Protein AF-A0A2W4R519-F1 (afdb_monomer_lite)

Structure (mmCIF, N/CA/C/O backbone):
data_AF-A0A2W4R519-F1
#
_entry.id   AF-A0A2W4R519-F1
#
loop_
_atom_site.group_PDB
_atom_site.id
_atom_site.type_symbol
_atom_site.label_atom_id
_atom_site.label_alt_id
_atom_site.label_comp_id
_atom_site.label_asym_id
_atom_site.label_entity_id
_atom_site.label_seq_id
_atom_site.pdbx_PDB_ins_code
_atom_site.Cartn_x
_atom_site.Cartn_y
_atom_site.Cartn_z
_atom_site.occupancy
_atom_site.B_iso_or_equiv
_atom_site.auth_seq_id
_atom_site.auth_comp_id
_atom_site.auth_asym_id
_atom_site.auth_atom_id
_atom_site.pdbx_PDB_model_num
ATOM 1 N N . MET A 1 1 ? -16.545 -2.090 17.198 1.00 68.75 1 MET A N 1
ATOM 2 C CA . MET A 1 1 ? -15.097 -2.350 17.093 1.00 68.75 1 MET A CA 1
ATOM 3 C C . MET A 1 1 ? -14.927 -2.936 15.710 1.00 68.75 1 MET A C 1
ATOM 5 O O . MET A 1 1 ? -15.538 -3.978 15.488 1.00 68.75 1 MET A O 1
ATOM 9 N N . PRO A 1 2 ? -14.217 -2.246 14.809 1.00 84.88 2 PRO A N 1
ATOM 10 C CA . PRO A 1 2 ? -13.999 -2.715 13.447 1.00 84.88 2 PRO A CA 1
ATOM 11 C C . PRO A 1 2 ? -13.349 -4.094 13.415 1.00 84.88 2 PRO A C 1
ATOM 13 O O . PRO A 1 2 ? -12.455 -4.393 14.206 1.00 84.88 2 PRO A O 1
ATOM 16 N N . ASP A 1 3 ? -13.834 -4.936 12.504 1.00 90.00 3 ASP A N 1
ATOM 17 C CA . ASP A 1 3 ? -13.393 -6.321 12.351 1.00 90.00 3 ASP A CA 1
ATOM 18 C C . ASP A 1 3 ? -12.102 -6.374 11.517 1.00 90.00 3 ASP A C 1
ATOM 20 O O . ASP A 1 3 ? -12.111 -6.507 10.287 1.00 90.00 3 ASP A O 1
ATOM 24 N N . THR A 1 4 ? -10.975 -6.178 12.202 1.00 92.56 4 THR A N 1
ATOM 25 C CA . THR A 1 4 ? -9.635 -6.172 11.600 1.00 92.56 4 THR A CA 1
ATOM 26 C C . THR A 1 4 ? -9.264 -7.531 11.028 1.00 92.56 4 THR A C 1
ATOM 28 O O . THR A 1 4 ? -8.727 -7.592 9.923 1.00 92.56 4 THR A O 1
ATOM 31 N N . GLU A 1 5 ? -9.604 -8.616 11.727 1.00 92.12 5 GLU A N 1
ATOM 32 C CA . GLU A 1 5 ? -9.311 -9.991 11.313 1.00 92.12 5 GLU A CA 1
ATOM 33 C C . GLU A 1 5 ? -9.926 -10.311 9.946 1.00 92.12 5 GLU A C 1
ATOM 35 O O . GLU A 1 5 ? -9.230 -10.824 9.066 1.00 92.12 5 GLU A O 1
ATOM 40 N N . ARG A 1 6 ? -11.189 -9.929 9.704 1.00 94.06 6 ARG A N 1
ATOM 41 C CA . ARG A 1 6 ? -11.826 -10.091 8.389 1.00 94.06 6 ARG A CA 1
ATOM 42 C C . ARG A 1 6 ? -11.082 -9.336 7.294 1.00 94.06 6 ARG A C 1
ATOM 44 O O . ARG A 1 6 ? -10.896 -9.877 6.205 1.00 94.06 6 ARG A O 1
ATOM 51 N N . VAL A 1 7 ? -10.690 -8.085 7.535 1.00 92.38 7 VAL A N 1
ATOM 52 C CA . VAL A 1 7 ? -10.007 -7.268 6.516 1.00 92.38 7 VAL A CA 1
ATOM 53 C C . VAL A 1 7 ? -8.618 -7.820 6.209 1.00 92.38 7 VAL A C 1
ATOM 55 O O . VAL A 1 7 ? -8.251 -7.903 5.034 1.00 92.38 7 VAL A O 1
ATOM 58 N N . VAL A 1 8 ? -7.878 -8.237 7.237 1.00 92.69 8 VAL A N 1
ATOM 59 C CA . VAL A 1 8 ? -6.577 -8.895 7.088 1.00 92.69 8 VAL A CA 1
ATOM 60 C C . VAL A 1 8 ? -6.732 -10.187 6.290 1.00 92.69 8 VAL A C 1
ATOM 62 O O . VAL A 1 8 ? -6.065 -10.344 5.270 1.00 92.69 8 VAL A O 1
ATOM 65 N N . GLN A 1 9 ? -7.672 -11.061 6.656 1.00 93.06 9 GLN A N 1
ATOM 66 C CA . GLN A 1 9 ? -7.941 -12.298 5.918 1.00 93.06 9 GLN A CA 1
ATOM 67 C C . GLN A 1 9 ? -8.218 -12.019 4.433 1.00 93.06 9 GLN A C 1
ATOM 69 O O . GLN A 1 9 ? -7.589 -12.619 3.562 1.00 93.06 9 GLN A O 1
ATOM 74 N N . GLN A 1 10 ? -9.070 -11.034 4.134 1.00 92.31 10 GLN A N 1
ATOM 75 C CA . GLN A 1 10 ? -9.355 -10.639 2.754 1.00 92.31 10 GLN A CA 1
ATOM 76 C C . GLN A 1 10 ? -8.119 -10.118 2.002 1.00 92.31 10 GLN A C 1
ATOM 78 O O . GLN A 1 10 ? -8.050 -10.274 0.786 1.00 92.31 10 GLN A O 1
ATOM 83 N N . LEU A 1 11 ? -7.159 -9.475 2.676 1.00 91.25 11 LEU A N 1
ATOM 84 C CA . LEU A 1 11 ? -5.902 -9.041 2.052 1.00 91.25 11 LEU A CA 1
ATOM 85 C C . LEU A 1 11 ? -5.019 -10.232 1.668 1.00 91.25 11 LEU A C 1
ATOM 87 O O . LEU A 1 11 ? -4.449 -10.229 0.579 1.00 91.25 11 LEU A O 1
ATOM 91 N N . TYR A 1 12 ? -4.939 -11.257 2.520 1.00 90.88 12 TYR A N 1
ATOM 92 C CA . TYR A 1 12 ? -4.198 -12.486 2.214 1.00 90.88 12 TYR A CA 1
ATOM 93 C C . TYR A 1 12 ? -4.843 -13.309 1.093 1.00 90.88 12 TYR A C 1
ATOM 95 O O . TYR A 1 12 ? -4.131 -13.983 0.344 1.00 90.88 12 TYR A O 1
ATOM 103 N N . GLU A 1 13 ? -6.170 -13.247 0.969 1.00 91.50 13 GLU A N 1
ATOM 104 C CA . GLU A 1 13 ? -6.940 -13.905 -0.093 1.00 91.50 13 GLU A CA 1
ATOM 105 C C . GLU A 1 13 ? -6.910 -13.142 -1.428 1.00 91.50 13 GLU A C 1
ATOM 107 O O . GLU A 1 13 ? -7.167 -13.727 -2.484 1.00 91.50 13 GLU A O 1
ATOM 112 N N . ASP A 1 14 ? -6.585 -11.845 -1.417 1.00 89.81 14 ASP A N 1
ATOM 113 C CA . ASP A 1 14 ? -6.554 -11.025 -2.625 1.00 89.81 14 ASP A CA 1
ATOM 114 C C . ASP A 1 14 ? -5.282 -11.293 -3.442 1.00 89.81 14 ASP A C 1
ATOM 116 O O . ASP A 1 14 ? -4.224 -10.685 -3.256 1.00 89.81 14 ASP A O 1
ATOM 120 N N . VAL A 1 15 ? -5.409 -12.202 -4.409 1.00 88.50 15 VAL A N 1
ATOM 121 C CA . VAL A 1 15 ? -4.328 -12.584 -5.330 1.00 88.50 15 VAL A CA 1
ATOM 122 C C . VAL A 1 15 ? -3.738 -11.370 -6.051 1.00 88.50 15 VAL A C 1
ATOM 124 O O . VAL A 1 15 ? -2.534 -11.335 -6.287 1.00 88.50 15 VAL A O 1
ATOM 127 N N . ALA A 1 16 ? -4.535 -10.340 -6.355 1.00 87.62 16 ALA A N 1
ATOM 128 C CA . ALA A 1 16 ? -4.048 -9.164 -7.077 1.00 87.62 16 ALA A CA 1
ATOM 129 C C . ALA A 1 16 ? -3.087 -8.295 -6.244 1.00 87.62 16 ALA A C 1
ATOM 131 O O . ALA A 1 16 ? -2.367 -7.480 -6.809 1.00 87.62 16 ALA A O 1
ATOM 132 N N . VAL A 1 17 ? -3.043 -8.464 -4.919 1.00 86.44 17 VAL A N 1
ATOM 133 C CA . VAL A 1 17 ? -2.052 -7.801 -4.048 1.00 86.44 17 VAL A CA 1
ATOM 134 C C . VAL A 1 17 ? -0.689 -8.506 -4.103 1.00 86.44 17 VAL A C 1
ATOM 136 O O . VAL A 1 17 ? 0.333 -7.908 -3.763 1.00 86.44 17 VAL A O 1
ATOM 139 N N . ARG A 1 18 ? -0.652 -9.765 -4.557 1.00 87.44 18 ARG A N 1
ATOM 140 C CA . ARG A 1 18 ? 0.549 -10.616 -4.574 1.00 87.44 18 ARG A CA 1
ATOM 141 C C . ARG A 1 18 ? 1.028 -10.977 -5.983 1.00 87.44 18 ARG A C 1
ATOM 143 O O . ARG A 1 18 ? 2.179 -11.353 -6.125 1.00 87.44 18 ARG A O 1
ATOM 150 N N . ALA A 1 19 ? 0.176 -10.847 -7.000 1.00 86.88 19 ALA A N 1
ATOM 151 C CA . ALA A 1 19 ? 0.371 -11.432 -8.329 1.00 86.88 19 ALA A CA 1
ATOM 152 C C . ALA A 1 19 ? 1.687 -11.049 -9.027 1.00 86.88 19 ALA A C 1
ATOM 154 O O . ALA A 1 19 ? 2.342 -11.935 -9.571 1.00 86.88 19 ALA A O 1
ATOM 155 N N . ASP A 1 20 ? 2.083 -9.772 -9.003 1.00 85.75 20 ASP A N 1
ATOM 156 C CA . ASP A 1 20 ? 3.310 -9.316 -9.675 1.00 85.75 20 ASP A CA 1
ATOM 157 C C . ASP A 1 20 ? 4.542 -9.262 -8.750 1.00 85.75 20 ASP A C 1
ATOM 159 O O . ASP A 1 20 ? 5.618 -8.841 -9.174 1.00 85.75 20 ASP A O 1
ATOM 163 N N . LEU A 1 21 ? 4.422 -9.692 -7.488 1.00 86.69 21 LEU A N 1
ATOM 164 C CA . LEU A 1 21 ? 5.534 -9.730 -6.537 1.00 86.69 21 LEU A CA 1
ATOM 165 C C . LEU A 1 21 ? 5.995 -11.168 -6.294 1.00 86.69 21 LEU A C 1
ATOM 167 O O . LEU A 1 21 ? 5.225 -12.123 -6.357 1.00 86.69 21 LEU A O 1
ATOM 171 N N . ARG A 1 22 ? 7.277 -11.317 -5.965 1.00 87.94 22 ARG A N 1
ATOM 172 C CA . ARG A 1 22 ? 7.816 -12.568 -5.424 1.00 87.94 22 ARG A CA 1
ATOM 173 C C . ARG A 1 22 ? 7.308 -12.785 -3.995 1.00 87.94 22 ARG A C 1
ATOM 175 O O . ARG A 1 22 ? 6.900 -11.838 -3.323 1.00 87.94 22 ARG A O 1
ATOM 182 N N . ASP A 1 23 ? 7.333 -14.035 -3.530 1.00 87.81 23 ASP A N 1
ATOM 183 C CA . ASP A 1 23 ? 6.737 -14.425 -2.245 1.00 87.81 23 ASP A CA 1
ATOM 184 C C . ASP A 1 23 ? 7.256 -13.607 -1.054 1.00 87.81 23 ASP A C 1
ATOM 186 O O . ASP A 1 23 ? 6.456 -13.151 -0.238 1.00 87.81 23 ASP A O 1
ATOM 190 N N . THR A 1 24 ? 8.568 -13.367 -0.978 1.00 88.94 24 THR A N 1
ATOM 191 C CA . THR A 1 24 ? 9.196 -12.620 0.125 1.00 88.94 24 THR A CA 1
ATOM 192 C C . THR A 1 24 ? 8.725 -11.162 0.165 1.00 88.94 24 THR A C 1
ATOM 194 O O . THR A 1 24 ? 8.419 -10.617 1.224 1.00 88.94 24 THR A O 1
ATOM 197 N N . GLU A 1 25 ? 8.642 -10.523 -0.996 1.00 88.50 25 GLU A N 1
ATOM 198 C CA . GLU A 1 25 ? 8.223 -9.139 -1.188 1.00 88.50 25 GLU A CA 1
ATOM 199 C C . GLU A 1 25 ? 6.719 -8.985 -0.942 1.00 88.50 25 GLU A C 1
ATOM 201 O O . GLU A 1 25 ? 6.286 -8.039 -0.284 1.00 88.50 25 GLU A O 1
ATOM 206 N N . ALA A 1 26 ? 5.921 -9.947 -1.408 1.00 90.44 26 ALA A N 1
ATOM 207 C CA . ALA A 1 26 ? 4.493 -10.007 -1.130 1.00 90.44 26 ALA A CA 1
ATOM 208 C C . ALA A 1 26 ? 4.217 -10.178 0.374 1.00 90.44 26 ALA A C 1
ATOM 210 O O . ALA A 1 26 ? 3.344 -9.499 0.911 1.00 90.44 26 ALA A O 1
ATOM 211 N N . GLU A 1 27 ? 4.971 -11.033 1.073 1.00 91.06 27 GLU A N 1
ATOM 212 C CA . GLU A 1 27 ? 4.855 -11.202 2.528 1.00 91.06 27 GLU A CA 1
ATOM 213 C C . GLU A 1 27 ? 5.228 -9.916 3.278 1.00 91.06 27 GLU A C 1
ATOM 215 O O . GLU A 1 27 ? 4.515 -9.507 4.196 1.00 91.06 27 GLU A O 1
ATOM 220 N N . ALA A 1 28 ? 6.298 -9.230 2.860 1.00 90.00 28 ALA A N 1
ATOM 221 C CA . ALA A 1 28 ? 6.683 -7.942 3.436 1.00 90.00 28 ALA A CA 1
ATOM 222 C C . ALA A 1 28 ? 5.590 -6.874 3.247 1.00 90.00 28 ALA A C 1
ATOM 224 O O . ALA A 1 28 ? 5.269 -6.145 4.189 1.00 90.00 28 ALA A O 1
ATOM 225 N N . LEU A 1 29 ? 4.983 -6.813 2.057 1.00 90.69 29 LEU A N 1
ATOM 226 C CA . LEU A 1 29 ? 3.879 -5.901 1.754 1.00 90.69 29 LEU A CA 1
ATOM 227 C C . LEU A 1 29 ? 2.628 -6.209 2.595 1.00 90.69 29 LEU A C 1
ATOM 229 O O . LEU A 1 29 ? 1.988 -5.287 3.099 1.00 90.69 29 LEU A O 1
ATOM 233 N N . LEU A 1 30 ? 2.294 -7.489 2.780 1.00 92.06 30 LEU A N 1
ATOM 234 C CA . LEU A 1 30 ? 1.150 -7.915 3.593 1.00 92.06 30 LEU A CA 1
ATOM 235 C C . LEU A 1 30 ? 1.356 -7.605 5.077 1.00 92.06 30 LEU A C 1
ATOM 237 O O . LEU A 1 30 ? 0.465 -7.029 5.693 1.00 92.06 30 LEU A O 1
ATOM 241 N N . ARG A 1 31 ? 2.544 -7.874 5.631 1.00 91.31 31 ARG A N 1
ATOM 242 C CA . ARG A 1 31 ? 2.865 -7.504 7.022 1.00 91.31 31 ARG A CA 1
ATOM 243 C C . ARG A 1 31 ? 2.812 -6.007 7.264 1.00 91.31 31 ARG A C 1
ATOM 245 O O . ARG A 1 31 ? 2.406 -5.554 8.332 1.00 91.31 31 ARG A O 1
ATOM 252 N N . TRP A 1 32 ? 3.246 -5.222 6.282 1.00 90.81 32 TRP A N 1
ATOM 253 C CA . TRP A 1 32 ? 3.076 -3.780 6.344 1.00 90.81 32 TRP A CA 1
ATOM 254 C C . TRP A 1 32 ? 1.587 -3.414 6.360 1.00 90.81 32 TRP A C 1
ATOM 256 O O . TRP A 1 32 ? 1.167 -2.646 7.222 1.00 90.81 32 TRP A O 1
ATOM 266 N N . ALA A 1 33 ? 0.781 -4.013 5.478 1.00 91.69 33 ALA A N 1
ATOM 267 C CA . ALA A 1 33 ? -0.657 -3.770 5.394 1.00 91.69 33 ALA A CA 1
ATOM 268 C C . ALA A 1 33 ? -1.414 -4.122 6.683 1.00 91.69 33 ALA A C 1
ATOM 270 O O . ALA A 1 33 ? -2.293 -3.360 7.073 1.00 91.69 33 ALA A O 1
ATOM 271 N N . GLU A 1 34 ? -1.066 -5.218 7.362 1.00 92.81 34 GLU A N 1
ATOM 272 C CA . GLU A 1 34 ? -1.656 -5.608 8.653 1.00 92.81 34 GLU A CA 1
ATOM 273 C C . GLU A 1 34 ? -1.569 -4.472 9.675 1.00 92.81 34 GLU A C 1
ATOM 275 O O . GLU A 1 34 ? -2.592 -4.040 10.206 1.00 92.81 34 GLU A O 1
ATOM 280 N N . LYS A 1 35 ? -0.375 -3.895 9.849 1.00 91.62 35 LYS A N 1
ATOM 281 C CA . LYS A 1 35 ? -0.162 -2.756 10.755 1.00 91.62 35 LYS A CA 1
ATOM 282 C C . LYS A 1 35 ? -1.008 -1.544 10.370 1.00 91.62 35 LYS A C 1
ATOM 284 O O . LYS A 1 35 ? -1.517 -0.826 11.229 1.00 91.62 35 LYS A O 1
ATOM 289 N N . GLN A 1 36 ? -1.171 -1.304 9.068 1.00 90.19 36 GLN A N 1
ATOM 290 C CA . GLN A 1 36 ? -2.015 -0.211 8.586 1.00 90.19 36 GLN A CA 1
ATOM 291 C C . GLN A 1 36 ? -3.493 -0.472 8.898 1.00 90.19 36 GLN A C 1
ATOM 293 O O . GLN A 1 36 ? -4.182 0.450 9.322 1.00 90.19 36 GLN A O 1
ATOM 298 N N . VAL A 1 37 ? -3.979 -1.707 8.738 1.00 92.44 37 VAL A N 1
ATOM 299 C CA . VAL A 1 37 ? -5.355 -2.090 9.097 1.00 92.44 37 VAL A CA 1
ATOM 300 C C . VAL A 1 37 ? -5.604 -1.878 10.590 1.00 92.44 37 VAL A C 1
ATOM 302 O O . VAL A 1 37 ? -6.623 -1.291 10.950 1.00 92.44 37 VAL A O 1
ATOM 305 N N . GLU A 1 38 ? -4.669 -2.278 11.453 1.00 91.69 38 GLU A N 1
ATOM 306 C CA . GLU A 1 38 ? -4.761 -2.042 12.900 1.00 91.69 38 GLU A CA 1
ATOM 307 C C . GLU A 1 38 ? -4.832 -0.544 13.234 1.00 91.69 38 GLU A C 1
ATOM 309 O O . GLU A 1 38 ? -5.676 -0.118 14.027 1.00 91.69 38 GLU A O 1
ATOM 314 N N . ARG A 1 39 ? -4.016 0.288 12.575 1.00 88.81 39 ARG A N 1
ATOM 315 C CA . ARG A 1 39 ? -4.057 1.747 12.766 1.00 88.81 39 ARG A CA 1
ATOM 316 C C . ARG A 1 39 ? -5.369 2.366 12.277 1.00 88.81 39 ARG A C 1
ATOM 318 O O . ARG A 1 39 ? -5.931 3.237 12.946 1.00 88.81 39 ARG A O 1
ATOM 325 N N . LEU A 1 40 ? -5.872 1.938 11.120 1.00 90.38 40 LEU A N 1
ATOM 326 C CA . LEU A 1 40 ? -7.161 2.406 10.599 1.00 90.38 40 LEU A CA 1
ATOM 327 C C . LEU A 1 40 ? -8.293 2.031 11.560 1.00 90.38 40 LEU A C 1
ATOM 329 O O . LEU A 1 40 ? -9.125 2.872 11.880 1.00 90.38 40 LEU A O 1
ATOM 333 N N . ALA A 1 41 ? -8.277 0.820 12.114 1.00 91.56 41 ALA A N 1
ATOM 334 C CA . ALA A 1 41 ? -9.239 0.396 13.126 1.00 91.56 41 ALA A CA 1
ATOM 335 C C . ALA A 1 41 ? -9.192 1.240 14.410 1.00 91.56 41 ALA A C 1
ATOM 337 O O . ALA A 1 41 ? -10.237 1.505 15.002 1.00 91.56 41 ALA A O 1
ATOM 338 N N . ALA A 1 42 ? -8.005 1.690 14.827 1.00 90.31 42 ALA A N 1
ATOM 339 C CA . ALA A 1 42 ? -7.840 2.552 15.998 1.00 90.31 42 ALA A CA 1
ATOM 340 C C . ALA A 1 42 ? -8.329 3.996 15.774 1.00 90.31 42 ALA A C 1
ATOM 342 O O . ALA A 1 42 ? -8.669 4.688 16.734 1.00 90.31 42 ALA A O 1
ATOM 343 N N . THR A 1 43 ? -8.347 4.463 14.522 1.00 88.31 43 THR A N 1
ATOM 344 C CA . THR A 1 43 ? -8.659 5.859 14.161 1.00 88.31 43 THR A CA 1
ATOM 345 C C . THR A 1 43 ? -10.040 6.037 13.532 1.00 88.31 43 THR A C 1
ATOM 347 O O . THR A 1 43 ? -10.568 7.152 13.521 1.00 88.31 43 THR A O 1
ATOM 350 N N . ALA A 1 44 ? -10.647 4.962 13.029 1.00 89.56 44 ALA A N 1
ATOM 351 C CA . ALA A 1 44 ? -11.954 5.000 12.399 1.00 89.56 44 ALA A CA 1
ATOM 352 C C . ALA A 1 44 ? -13.078 5.208 13.438 1.00 89.56 44 ALA A C 1
ATOM 354 O O . ALA A 1 44 ? -13.140 4.492 14.440 1.00 89.56 44 ALA A O 1
ATOM 355 N N . PRO A 1 45 ? -14.004 6.157 13.204 1.00 88.50 45 PRO A N 1
ATOM 356 C CA . PRO A 1 45 ? -15.120 6.420 14.113 1.00 88.50 45 PRO A CA 1
ATOM 357 C C . PRO A 1 45 ? -16.192 5.317 14.104 1.00 88.50 45 PRO A C 1
ATOM 359 O O . PRO A 1 45 ? -16.921 5.165 15.086 1.00 88.50 45 PRO A O 1
ATOM 362 N N . ASP A 1 46 ? -16.303 4.562 13.010 1.00 92.25 46 ASP A N 1
ATOM 363 C CA . ASP A 1 46 ? -17.324 3.538 12.792 1.00 92.25 46 ASP A CA 1
ATOM 364 C C . ASP A 1 46 ? -16.881 2.503 11.738 1.00 92.25 46 ASP A C 1
ATOM 366 O O . ASP A 1 46 ? -15.920 2.718 10.994 1.00 92.25 46 ASP A O 1
ATOM 370 N N . ASP A 1 47 ? -17.606 1.381 11.671 1.00 90.81 47 ASP A N 1
ATOM 371 C CA . ASP A 1 47 ? -17.298 0.257 10.777 1.00 90.81 47 ASP A CA 1
ATOM 372 C C . ASP A 1 47 ? -17.388 0.623 9.284 1.00 90.81 47 ASP A C 1
ATOM 374 O O . ASP A 1 47 ? -16.632 0.084 8.478 1.00 90.81 47 ASP A O 1
ATOM 378 N N . ALA A 1 48 ? -18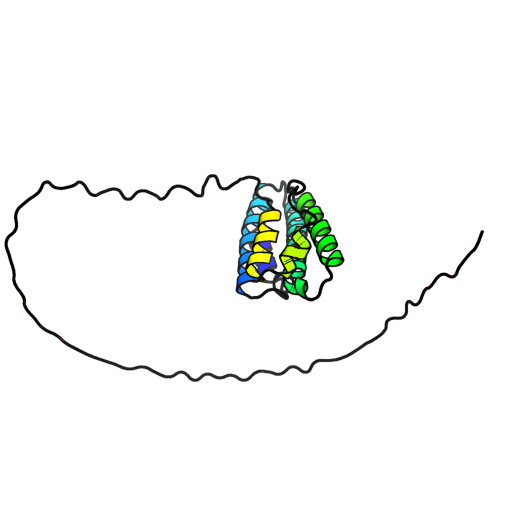.271 1.551 8.895 1.00 92.56 48 ALA A N 1
ATOM 379 C CA . ALA A 1 48 ? -18.406 1.955 7.496 1.00 92.56 48 ALA A CA 1
ATOM 380 C C . ALA A 1 48 ? -17.213 2.809 7.049 1.00 92.56 48 ALA A C 1
ATOM 382 O O . ALA A 1 48 ? -16.667 2.587 5.967 1.00 92.56 48 ALA A O 1
ATOM 383 N N . THR A 1 49 ? -16.760 3.733 7.903 1.00 91.25 49 THR A N 1
ATOM 384 C CA . THR A 1 49 ? -15.536 4.509 7.658 1.00 91.25 49 THR A CA 1
ATOM 385 C C . THR A 1 49 ? -14.308 3.598 7.591 1.00 91.25 49 THR A C 1
ATOM 387 O O . THR A 1 49 ? -13.465 3.761 6.706 1.00 91.25 49 THR A O 1
ATOM 390 N N . PHE A 1 50 ? -14.220 2.607 8.484 1.00 93.75 50 PHE A N 1
ATOM 391 C CA . PHE A 1 50 ? -13.149 1.611 8.461 1.00 93.75 50 PHE A CA 1
ATOM 392 C C . PHE A 1 50 ? -13.141 0.803 7.157 1.00 93.75 50 PHE A C 1
ATOM 394 O O . PHE A 1 50 ? -12.092 0.682 6.529 1.00 93.75 50 PHE A O 1
ATOM 401 N N . ASP A 1 51 ? -14.296 0.303 6.710 1.00 92.56 51 ASP A N 1
ATOM 402 C CA . ASP A 1 51 ? -14.397 -0.470 5.468 1.00 92.56 51 ASP A CA 1
ATOM 403 C C . ASP A 1 51 ? -14.039 0.358 4.229 1.00 92.56 51 ASP A C 1
ATOM 405 O O . ASP A 1 51 ? -13.369 -0.135 3.315 1.00 92.56 51 ASP A O 1
ATOM 409 N N . GLU A 1 52 ? -14.419 1.636 4.207 1.00 92.69 52 GLU A N 1
ATOM 410 C CA . GLU A 1 52 ? -14.023 2.553 3.141 1.00 92.69 52 GLU A CA 1
ATOM 411 C C . GLU A 1 52 ? -12.498 2.755 3.112 1.00 92.69 52 GLU A C 1
ATOM 413 O O . GLU A 1 52 ? -11.868 2.642 2.055 1.00 92.69 52 GLU A O 1
ATOM 418 N N . GLN A 1 53 ? -11.883 2.996 4.273 1.00 91.25 53 GLN A N 1
ATOM 419 C CA . GLN A 1 53 ? -10.432 3.149 4.396 1.00 91.25 53 GLN A CA 1
ATOM 420 C C . GLN A 1 53 ? -9.684 1.847 4.069 1.00 91.25 53 GLN A C 1
ATOM 422 O O . GLN A 1 53 ? -8.678 1.879 3.362 1.00 91.25 53 GLN A O 1
ATOM 427 N N . ALA A 1 54 ? -10.194 0.691 4.491 1.00 91.88 54 ALA A N 1
ATOM 428 C CA . ALA A 1 54 ? -9.645 -0.616 4.143 1.00 91.88 54 ALA A CA 1
ATOM 429 C C . ALA A 1 54 ? -9.700 -0.877 2.627 1.00 91.88 54 ALA A C 1
ATOM 431 O O . ALA A 1 54 ? -8.743 -1.395 2.043 1.00 91.88 54 ALA A O 1
ATOM 432 N N . GLY A 1 55 ? -10.781 -0.465 1.955 1.00 92.06 55 GLY A N 1
ATOM 433 C CA . GLY A 1 55 ? -10.896 -0.524 0.495 1.00 92.06 55 GLY A CA 1
ATOM 434 C C . GLY A 1 55 ? -9.864 0.354 -0.222 1.00 92.06 55 GLY A C 1
ATOM 435 O O . GLY A 1 55 ? -9.258 -0.068 -1.217 1.00 92.06 55 GLY A O 1
ATOM 436 N N . ARG A 1 56 ? -9.603 1.554 0.310 1.00 91.56 56 ARG A N 1
ATOM 437 C CA . ARG A 1 56 ? -8.546 2.453 -0.184 1.00 91.56 56 ARG A CA 1
ATOM 438 C C . ARG A 1 56 ? -7.155 1.857 0.037 1.00 91.56 56 ARG A C 1
ATOM 440 O O . ARG A 1 56 ? -6.366 1.826 -0.903 1.00 91.56 56 ARG A O 1
ATOM 447 N N . LEU A 1 57 ? -6.885 1.292 1.216 1.00 91.56 57 LEU A N 1
ATOM 448 C CA . LEU A 1 57 ? -5.630 0.594 1.514 1.00 91.56 57 LEU A CA 1
ATOM 449 C C . LEU A 1 57 ? -5.396 -0.566 0.540 1.00 91.56 57 LEU A C 1
ATOM 451 O O . LEU A 1 57 ? -4.324 -0.677 -0.045 1.00 91.56 57 LEU A O 1
ATOM 455 N N . ARG A 1 58 ? -6.411 -1.393 0.279 1.00 92.12 58 ARG A N 1
ATOM 456 C CA . ARG A 1 58 ? -6.313 -2.482 -0.706 1.00 92.12 58 ARG A CA 1
ATOM 457 C C . ARG A 1 58 ? -5.984 -1.966 -2.110 1.00 92.12 58 ARG A C 1
ATOM 459 O O . ARG A 1 58 ? -5.188 -2.578 -2.819 1.00 92.12 58 ARG A O 1
ATOM 466 N N . SER A 1 59 ? -6.569 -0.839 -2.509 1.00 91.50 59 SER A N 1
ATOM 467 C CA . SER A 1 59 ? -6.281 -0.198 -3.800 1.00 91.50 59 SER A CA 1
ATOM 468 C C . SER A 1 59 ? -4.846 0.335 -3.870 1.00 91.50 59 SER A C 1
ATOM 470 O O . SER A 1 59 ? -4.169 0.131 -4.881 1.00 91.50 59 SER A O 1
ATOM 472 N N . LEU A 1 60 ? -4.359 0.932 -2.777 1.00 91.31 60 LEU A N 1
ATOM 473 C CA . LEU A 1 60 ? -2.972 1.373 -2.626 1.00 91.31 60 LEU A CA 1
ATOM 474 C C . LEU A 1 60 ? -2.002 0.194 -2.787 1.00 91.31 60 LEU A C 1
ATOM 476 O O . LEU A 1 60 ? -1.074 0.271 -3.588 1.00 91.31 60 LEU A O 1
ATOM 480 N N . LEU A 1 61 ? -2.250 -0.925 -2.098 1.00 92.06 61 LEU A N 1
ATOM 481 C CA . LEU A 1 61 ? -1.400 -2.122 -2.158 1.00 92.06 61 LEU A CA 1
ATOM 482 C C . LEU A 1 61 ? -1.322 -2.712 -3.569 1.00 92.06 61 LEU A C 1
ATOM 484 O O . LEU A 1 61 ? -0.238 -3.071 -4.021 1.00 92.06 61 LEU A O 1
ATOM 488 N N . LYS A 1 62 ? -2.443 -2.756 -4.299 1.00 91.62 62 LYS A N 1
ATOM 489 C CA . LYS A 1 62 ? -2.462 -3.189 -5.709 1.00 91.62 62 LYS A CA 1
ATOM 490 C C . LYS A 1 62 ? -1.618 -2.276 -6.594 1.00 91.62 62 LYS A C 1
ATOM 492 O O . LYS A 1 62 ? -0.933 -2.751 -7.496 1.00 91.62 62 LYS A O 1
ATOM 497 N N . ARG A 1 63 ? -1.636 -0.966 -6.337 1.00 90.62 63 ARG A N 1
ATOM 498 C CA . ARG A 1 63 ? -0.779 -0.010 -7.049 1.00 90.62 63 ARG A CA 1
ATOM 499 C C . ARG A 1 63 ? 0.693 -0.181 -6.697 1.00 90.62 63 ARG A C 1
ATOM 501 O O . ARG A 1 63 ? 1.501 -0.195 -7.616 1.00 90.62 63 ARG A O 1
ATOM 508 N N . VAL A 1 64 ? 1.035 -0.369 -5.422 1.00 90.31 64 VAL A N 1
ATOM 509 C CA . VAL A 1 64 ? 2.411 -0.673 -4.987 1.00 90.31 64 VAL A CA 1
ATOM 510 C C . VAL A 1 64 ? 2.914 -1.941 -5.676 1.00 90.31 64 VAL A C 1
ATOM 512 O O . VAL A 1 64 ? 3.973 -1.916 -6.298 1.00 90.31 64 VAL A O 1
ATOM 515 N N . ASN A 1 65 ? 2.123 -3.019 -5.633 1.00 91.75 65 ASN A N 1
ATOM 516 C CA . ASN A 1 65 ? 2.428 -4.284 -6.297 1.00 91.75 65 ASN A CA 1
ATOM 517 C C . ASN A 1 65 ? 2.674 -4.075 -7.797 1.00 91.75 65 ASN A C 1
ATOM 519 O O . ASN A 1 65 ? 3.723 -4.468 -8.296 1.00 91.75 65 ASN A O 1
ATOM 523 N N . ARG A 1 66 ? 1.778 -3.364 -8.492 1.00 89.94 66 ARG A N 1
ATOM 524 C CA . ARG A 1 66 ? 1.935 -3.071 -9.921 1.00 89.94 66 ARG A CA 1
ATOM 525 C C . ARG A 1 66 ? 3.175 -2.233 -10.218 1.00 89.94 66 ARG A C 1
ATOM 527 O O . ARG A 1 66 ? 3.877 -2.526 -11.177 1.00 89.94 66 ARG A O 1
ATOM 534 N N . VAL A 1 67 ? 3.445 -1.187 -9.439 1.00 88.94 67 VAL A N 1
ATOM 535 C CA . VAL A 1 67 ? 4.613 -0.324 -9.667 1.00 88.94 67 VAL A CA 1
ATOM 536 C C . VAL A 1 67 ? 5.894 -1.113 -9.484 1.00 88.94 67 VAL A C 1
ATOM 538 O O . VAL A 1 67 ? 6.760 -1.024 -10.340 1.00 88.94 67 VAL A O 1
ATOM 541 N N . VAL A 1 68 ? 6.016 -1.896 -8.412 1.00 89.50 68 VAL A N 1
ATOM 542 C CA . VAL A 1 68 ? 7.233 -2.666 -8.138 1.00 89.50 68 VAL A CA 1
ATOM 543 C C . VAL A 1 68 ? 7.348 -3.840 -9.109 1.00 89.50 68 VAL A C 1
ATOM 545 O O . VAL A 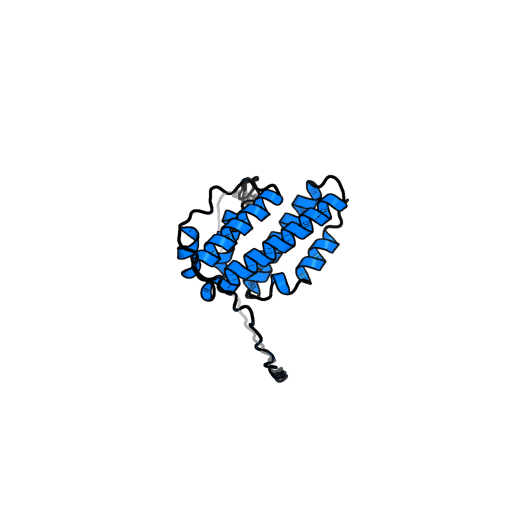1 68 ? 8.361 -3.953 -9.792 1.00 89.50 68 VAL A O 1
ATOM 548 N N . GLY A 1 69 ? 6.314 -4.668 -9.231 1.00 86.88 69 GLY A N 1
ATOM 549 C CA . GLY A 1 69 ? 6.319 -5.892 -10.032 1.00 86.88 69 GLY A CA 1
ATOM 550 C C . GLY A 1 69 ? 6.358 -5.661 -11.544 1.00 86.88 69 GLY A C 1
ATOM 551 O O . GLY A 1 69 ? 7.060 -6.371 -12.260 1.00 86.88 69 GLY A O 1
ATOM 552 N N . ALA A 1 70 ? 5.694 -4.612 -12.040 1.00 86.94 70 ALA A N 1
ATOM 553 C CA . ALA A 1 70 ? 5.704 -4.261 -13.460 1.00 86.94 70 ALA A CA 1
ATOM 554 C C . ALA A 1 70 ? 6.709 -3.149 -13.811 1.00 86.94 70 ALA A C 1
ATOM 556 O O . ALA A 1 70 ? 6.700 -2.677 -14.948 1.00 86.94 70 ALA A O 1
ATOM 557 N N . ARG A 1 71 ? 7.612 -2.731 -12.904 1.00 86.62 71 ARG A N 1
ATOM 558 C CA . ARG A 1 71 ? 8.547 -1.609 -13.171 1.00 86.62 71 ARG A CA 1
ATOM 559 C C . ARG A 1 71 ? 9.393 -1.792 -14.426 1.00 86.62 71 ARG A C 1
ATOM 561 O O . ARG A 1 71 ? 9.722 -0.819 -15.095 1.00 86.62 71 ARG A O 1
ATOM 568 N N . SER A 1 72 ? 9.762 -3.033 -14.738 1.00 85.31 72 SER A N 1
ATOM 569 C CA . SER A 1 72 ? 10.573 -3.358 -15.914 1.00 85.31 72 SER A CA 1
ATOM 570 C C . SER A 1 72 ? 9.787 -3.247 -17.222 1.00 85.31 72 SER A C 1
ATOM 572 O O . SER A 1 72 ? 10.398 -3.144 -18.281 1.00 85.31 72 SER A O 1
ATOM 574 N N . LEU A 1 73 ? 8.454 -3.284 -17.147 1.00 86.06 73 LEU A N 1
ATOM 575 C CA . LEU A 1 73 ? 7.536 -3.207 -18.285 1.00 86.06 73 LEU A CA 1
ATOM 576 C C . LEU A 1 73 ? 6.967 -1.799 -18.494 1.00 86.06 73 LEU A C 1
ATOM 578 O O . LEU A 1 73 ? 6.497 -1.508 -19.585 1.00 86.06 73 LEU A O 1
ATOM 582 N N . LEU A 1 74 ? 6.990 -0.958 -17.458 1.00 86.56 74 LEU A N 1
ATOM 583 C CA . LEU A 1 74 ? 6.459 0.402 -17.491 1.00 86.56 74 LEU A CA 1
ATOM 584 C C . LEU A 1 74 ? 7.516 1.404 -17.960 1.00 86.56 74 LEU A C 1
ATOM 586 O O . LEU A 1 74 ? 8.700 1.308 -17.612 1.00 86.56 74 LEU A O 1
ATOM 590 N N . ASP A 1 75 ? 7.087 2.423 -18.694 1.00 89.00 75 ASP A N 1
ATOM 591 C CA . ASP A 1 75 ? 7.932 3.568 -19.025 1.00 89.00 75 ASP A CA 1
ATOM 592 C C . ASP A 1 75 ? 8.118 4.510 -17.826 1.00 89.00 75 ASP A C 1
ATOM 594 O O . ASP A 1 75 ? 7.368 4.485 -16.851 1.00 89.00 75 ASP A O 1
ATOM 598 N N . GLU A 1 76 ? 9.144 5.365 -17.874 1.00 85.38 76 GLU A N 1
ATOM 599 C CA . GLU A 1 76 ? 9.442 6.295 -16.772 1.00 85.38 76 GLU A CA 1
ATOM 600 C C . GLU A 1 76 ? 8.257 7.228 -16.471 1.00 85.38 76 GLU A C 1
ATOM 602 O O . GLU A 1 76 ? 7.907 7.440 -15.310 1.00 85.38 76 GLU A O 1
ATOM 607 N N . THR A 1 77 ? 7.577 7.709 -17.514 1.00 86.50 77 THR A N 1
ATOM 608 C CA . THR A 1 77 ? 6.370 8.535 -17.385 1.00 86.50 77 THR A CA 1
ATOM 609 C C . THR A 1 77 ? 5.216 7.772 -16.733 1.00 86.50 77 THR A C 1
ATOM 611 O O . THR A 1 77 ? 4.481 8.342 -15.927 1.00 86.50 77 THR A O 1
ATOM 614 N N . GLU A 1 78 ? 5.062 6.480 -17.031 1.00 88.88 78 GLU A N 1
ATOM 615 C CA . GLU A 1 78 ? 4.024 5.645 -16.421 1.00 88.88 78 GLU A CA 1
ATOM 616 C C . GLU A 1 78 ? 4.317 5.363 -14.949 1.00 88.88 7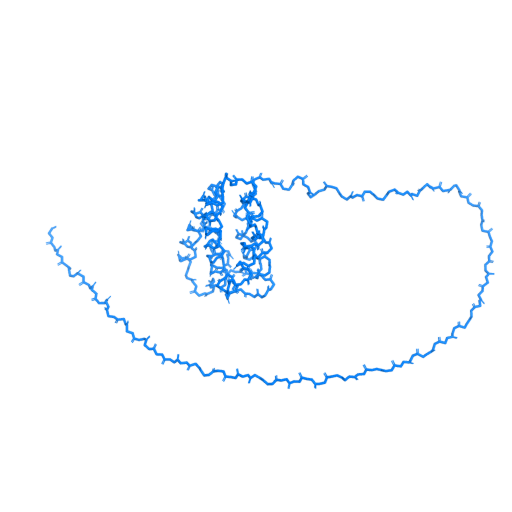8 GLU A C 1
ATOM 618 O O . GLU A 1 78 ? 3.411 5.454 -14.118 1.00 88.88 78 GLU A O 1
ATOM 623 N N . ILE A 1 79 ? 5.579 5.077 -14.610 1.00 86.69 79 ILE A N 1
ATOM 624 C CA . ILE A 1 79 ? 6.025 4.929 -13.220 1.00 86.69 79 ILE A CA 1
ATOM 625 C C . ILE A 1 79 ? 5.751 6.227 -12.465 1.00 86.69 79 ILE A C 1
ATOM 627 O O . ILE A 1 79 ? 5.154 6.194 -11.393 1.00 86.69 79 ILE A O 1
ATOM 631 N N . GLN A 1 80 ? 6.103 7.380 -13.035 1.00 84.88 80 GLN A N 1
ATOM 632 C CA . GLN A 1 80 ? 5.874 8.674 -12.397 1.00 84.88 80 GLN A CA 1
ATOM 633 C C . GLN A 1 80 ? 4.380 8.969 -12.189 1.00 84.88 80 GLN A C 1
ATOM 635 O O . GLN A 1 80 ? 3.985 9.402 -11.106 1.00 84.88 80 GLN A O 1
ATOM 640 N N . ALA A 1 81 ? 3.534 8.676 -13.179 1.00 87.50 81 ALA A N 1
ATOM 641 C CA . ALA A 1 81 ? 2.084 8.813 -13.051 1.00 87.50 81 ALA A CA 1
ATOM 642 C C . ALA A 1 81 ? 1.499 7.854 -11.999 1.00 87.50 81 ALA A C 1
ATOM 644 O O . ALA A 1 81 ? 0.596 8.224 -11.246 1.00 87.50 81 ALA A O 1
ATOM 645 N N . ALA A 1 82 ? 2.014 6.626 -11.918 1.00 87.00 82 ALA A N 1
ATOM 646 C CA . ALA A 1 82 ? 1.605 5.662 -10.905 1.00 87.00 82 ALA A CA 1
ATOM 647 C C . ALA A 1 82 ? 2.041 6.095 -9.497 1.00 87.00 82 ALA A C 1
ATOM 649 O O . ALA A 1 82 ? 1.250 5.974 -8.563 1.00 87.00 82 ALA A O 1
ATOM 650 N N . MET A 1 83 ? 3.241 6.668 -9.356 1.00 84.12 83 MET A N 1
ATOM 651 C CA . MET A 1 83 ? 3.717 7.242 -8.098 1.00 84.12 83 MET A CA 1
ATOM 652 C C . MET A 1 83 ? 2.876 8.440 -7.650 1.00 84.12 83 MET A C 1
ATOM 654 O O . MET A 1 83 ? 2.559 8.546 -6.468 1.00 84.12 83 MET A O 1
ATOM 658 N N . ALA A 1 84 ? 2.458 9.305 -8.580 1.00 85.19 84 ALA A N 1
ATOM 659 C CA . ALA A 1 84 ? 1.554 10.414 -8.276 1.00 85.19 84 ALA A CA 1
ATOM 660 C C . ALA A 1 84 ? 0.206 9.908 -7.735 1.00 85.19 84 ALA A C 1
ATOM 662 O O . ALA A 1 84 ? -0.222 10.334 -6.666 1.00 85.19 84 ALA A O 1
ATOM 663 N N . LYS A 1 85 ? -0.403 8.916 -8.400 1.00 87.00 85 LYS A N 1
ATOM 664 C CA . LYS A 1 85 ? -1.651 8.289 -7.925 1.00 87.00 85 LYS A CA 1
ATOM 665 C C . LYS A 1 85 ? -1.500 7.616 -6.564 1.00 87.00 85 LYS A C 1
ATOM 667 O O . LYS A 1 85 ? -2.417 7.642 -5.752 1.00 87.00 85 LYS A O 1
ATOM 672 N N . LEU A 1 86 ? -0.351 6.997 -6.322 1.00 86.44 86 LEU A N 1
ATOM 673 C CA . LEU A 1 86 ? -0.030 6.357 -5.051 1.00 86.44 86 LEU A CA 1
ATOM 674 C C . LEU A 1 86 ? 0.089 7.398 -3.924 1.00 86.44 86 LEU A C 1
ATOM 676 O O . LEU A 1 86 ? -0.396 7.152 -2.822 1.00 86.44 86 LEU A O 1
ATOM 680 N N . ALA A 1 87 ? 0.640 8.580 -4.210 1.00 84.56 87 ALA A N 1
ATOM 681 C CA . ALA A 1 87 ? 0.639 9.704 -3.277 1.00 84.56 87 ALA A CA 1
ATOM 682 C C . ALA A 1 87 ? -0.782 10.233 -3.005 1.00 84.56 87 ALA A C 1
ATOM 684 O O . ALA A 1 87 ? -1.119 10.498 -1.854 1.00 84.56 87 ALA A O 1
ATOM 685 N N . GLU A 1 88 ? -1.632 10.343 -4.031 1.00 85.81 88 GLU A N 1
ATOM 686 C CA . GLU A 1 88 ? -3.039 10.746 -3.872 1.00 85.81 88 GLU A CA 1
ATOM 687 C C . GLU A 1 88 ? -3.821 9.768 -2.979 1.00 85.81 88 GLU A C 1
ATOM 689 O O . GLU A 1 88 ? -4.514 10.193 -2.052 1.00 85.81 88 GLU A O 1
ATOM 694 N N . ASP A 1 89 ? -3.670 8.459 -3.205 1.00 86.31 89 ASP A N 1
ATOM 695 C CA . ASP A 1 89 ? -4.303 7.426 -2.377 1.00 86.31 89 ASP A CA 1
ATOM 696 C C . ASP A 1 89 ? -3.793 7.460 -0.927 1.00 86.31 89 ASP A C 1
ATOM 698 O O . ASP A 1 89 ? -4.573 7.285 0.011 1.00 86.31 89 ASP A O 1
ATOM 702 N N . ALA A 1 90 ? -2.495 7.707 -0.724 1.00 84.75 90 ALA A N 1
ATOM 703 C CA . ALA A 1 90 ? -1.910 7.833 0.609 1.00 84.75 90 ALA A CA 1
ATOM 704 C C . ALA A 1 90 ? -2.477 9.045 1.366 1.00 84.75 90 ALA A C 1
ATOM 706 O O . ALA A 1 90 ? -2.855 8.926 2.532 1.00 84.75 90 ALA A O 1
ATOM 707 N N . VAL A 1 91 ? -2.623 10.190 0.690 1.00 84.69 91 VAL A N 1
ATOM 708 C CA . VAL A 1 91 ? -3.278 11.383 1.252 1.00 84.69 91 VAL A CA 1
ATOM 709 C C . VAL A 1 91 ? -4.734 11.088 1.607 1.00 84.69 91 VAL A C 1
ATOM 711 O O . VAL A 1 91 ? -5.206 11.482 2.673 1.00 84.69 91 VAL A O 1
ATOM 714 N N . ALA A 1 92 ? -5.442 10.335 0.763 1.00 84.00 92 ALA A N 1
ATOM 715 C CA . ALA A 1 92 ? -6.815 9.915 1.030 1.00 84.00 92 ALA A CA 1
ATOM 716 C C . ALA A 1 92 ? -6.947 8.978 2.249 1.00 84.00 92 ALA A C 1
ATOM 718 O O . ALA A 1 92 ? -8.051 8.830 2.780 1.00 84.00 92 ALA A O 1
ATOM 719 N N . LEU A 1 93 ? -5.851 8.356 2.691 1.00 83.06 93 LEU A N 1
ATOM 720 C CA . LEU A 1 93 ? -5.753 7.535 3.903 1.00 83.06 93 LEU A CA 1
ATOM 721 C C . LEU A 1 93 ? -5.252 8.319 5.129 1.00 83.06 93 LEU A C 1
ATOM 723 O O . LEU A 1 93 ? -5.095 7.735 6.199 1.00 83.06 93 LEU A O 1
ATOM 727 N N . GLY A 1 94 ? -5.024 9.629 4.992 1.00 77.50 94 GLY A N 1
ATOM 728 C CA . GLY A 1 94 ? -4.571 10.499 6.078 1.00 77.50 94 GLY A CA 1
ATOM 729 C C . GLY A 1 94 ? -3.053 10.626 6.202 1.00 77.50 94 GLY A C 1
ATOM 730 O O . GLY A 1 94 ? -2.586 11.233 7.165 1.00 77.50 94 GLY A O 1
ATOM 731 N N . ALA A 1 95 ? -2.278 10.101 5.247 1.00 73.31 95 ALA A N 1
ATOM 732 C CA . ALA A 1 95 ? -0.851 10.394 5.185 1.00 73.31 95 ALA A CA 1
ATOM 733 C C . ALA A 1 95 ? -0.640 11.882 4.855 1.00 73.31 95 ALA A C 1
ATOM 735 O O . ALA A 1 95 ? -1.403 12.455 4.065 1.00 73.31 95 ALA A O 1
ATOM 736 N N . PRO A 1 96 ? 0.400 12.532 5.403 1.00 68.81 96 PRO A N 1
ATOM 737 C CA . PRO A 1 96 ? 0.807 13.827 4.883 1.00 68.81 96 PRO A CA 1
ATOM 738 C C . PRO A 1 96 ? 1.118 13.677 3.384 1.00 68.81 96 PRO A C 1
ATOM 740 O O . PRO A 1 96 ? 1.635 12.631 2.984 1.00 68.81 96 PRO A O 1
ATOM 743 N N . PRO A 1 97 ? 0.816 14.683 2.540 1.00 62.84 97 PRO A N 1
ATOM 744 C CA . PRO A 1 97 ? 1.207 14.655 1.136 1.00 62.84 97 PRO A CA 1
ATOM 745 C C . PRO A 1 97 ? 2.719 14.505 1.101 1.00 62.84 97 PRO A C 1
ATOM 747 O O . PRO A 1 97 ? 3.441 15.438 1.447 1.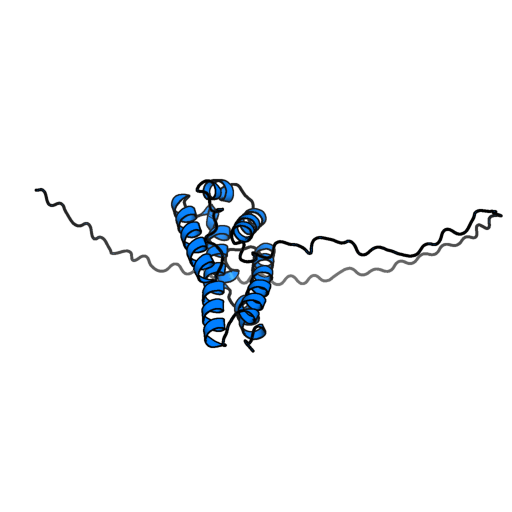00 62.84 97 PRO A O 1
ATOM 750 N N . ALA A 1 98 ? 3.188 13.293 0.808 1.00 56.56 98 ALA A N 1
ATOM 751 C CA . ALA A 1 98 ? 4.581 12.952 0.987 1.00 56.56 98 ALA A CA 1
ATOM 752 C C . ALA A 1 98 ? 5.423 13.899 0.129 1.00 56.56 98 ALA A C 1
ATOM 754 O O . ALA A 1 98 ? 5.423 13.819 -1.098 1.00 56.56 98 ALA A O 1
ATOM 755 N N . THR A 1 99 ? 6.179 14.779 0.786 1.00 50.06 99 THR A N 1
ATOM 756 C CA . THR A 1 99 ? 7.173 15.666 0.163 1.00 50.06 99 THR A CA 1
ATOM 757 C C . THR A 1 99 ? 8.299 14.864 -0.521 1.00 50.06 99 THR A C 1
ATOM 759 O O . THR A 1 99 ? 9.166 15.436 -1.176 1.00 50.06 99 THR A O 1
ATOM 762 N N . SER A 1 100 ? 8.298 13.533 -0.378 1.00 53.69 100 SER A N 1
ATOM 763 C CA . SER A 1 100 ? 9.412 12.637 -0.692 1.00 53.69 100 SER A CA 1
ATOM 764 C C . SER A 1 100 ? 9.326 11.935 -2.049 1.00 53.69 100 SER A C 1
ATOM 766 O O . SER A 1 100 ? 10.330 11.371 -2.479 1.00 53.69 100 SER A O 1
ATOM 768 N N . PHE A 1 101 ? 8.197 11.991 -2.769 1.00 63.34 101 PHE A N 1
ATOM 769 C CA . PHE A 1 101 ? 8.145 11.506 -4.157 1.00 63.34 101 PHE A CA 1
ATOM 770 C C . PHE A 1 101 ? 8.768 12.547 -5.093 1.00 63.34 101 PHE A C 1
ATOM 772 O O . PHE A 1 101 ? 8.089 13.236 -5.853 1.00 63.34 101 PHE A O 1
ATOM 779 N N . SER A 1 102 ? 10.087 12.706 -4.996 1.00 59.84 102 SER A N 1
ATOM 780 C CA . SER A 1 102 ? 10.843 13.541 -5.922 1.00 59.84 102 SER A CA 1
ATOM 781 C C . SER A 1 102 ? 10.799 12.934 -7.323 1.00 59.84 102 SER A C 1
ATOM 783 O O . SER A 1 102 ? 10.836 11.717 -7.491 1.00 59.84 102 SER A O 1
ATOM 785 N N . SER A 1 103 ? 10.813 13.775 -8.359 1.00 62.22 103 SER A N 1
ATOM 786 C CA . SER A 1 103 ? 10.877 13.346 -9.768 1.00 62.22 103 SER A CA 1
ATOM 787 C C . SER A 1 103 ? 12.086 12.451 -10.094 1.00 62.22 103 SER A C 1
ATOM 789 O O . SER A 1 103 ? 12.145 11.868 -11.169 1.00 62.22 103 SER A O 1
ATOM 791 N N . GLN A 1 104 ? 13.050 12.341 -9.174 1.00 62.22 104 GLN A N 1
ATOM 792 C CA . GLN A 1 104 ? 14.231 11.484 -9.274 1.00 62.22 104 GLN A CA 1
ATOM 793 C C . GLN A 1 104 ? 14.007 10.041 -8.786 1.00 62.22 104 GLN A C 1
ATOM 795 O O . GLN A 1 104 ? 14.848 9.190 -9.047 1.00 62.22 104 GLN A O 1
ATOM 800 N N . THR A 1 105 ? 12.891 9.729 -8.119 1.00 68.75 105 THR A N 1
ATOM 801 C CA . THR A 1 105 ? 12.637 8.379 -7.582 1.00 68.75 105 THR A CA 1
ATOM 802 C C . THR A 1 105 ? 12.329 7.357 -8.688 1.00 68.75 105 THR A C 1
ATOM 804 O O . THR A 1 105 ? 12.688 6.190 -8.568 1.00 68.75 105 THR A O 1
ATOM 807 N N . ALA A 1 106 ? 11.702 7.777 -9.794 1.00 66.81 106 ALA A N 1
ATOM 808 C CA . ALA A 1 106 ? 11.339 6.893 -10.909 1.00 66.81 106 ALA A CA 1
ATOM 809 C C . ALA A 1 106 ? 12.543 6.256 -11.647 1.00 66.81 106 ALA A C 1
ATOM 811 O O . ALA A 1 106 ? 12.534 5.031 -11.811 1.00 66.81 106 ALA A O 1
ATOM 812 N N . PRO A 1 107 ? 13.587 7.008 -12.061 1.00 64.75 107 PRO A N 1
ATOM 813 C CA . PRO A 1 107 ? 14.770 6.408 -12.689 1.00 64.75 107 PRO A CA 1
ATOM 814 C C . PRO A 1 107 ? 15.566 5.510 -11.731 1.00 64.75 107 PRO A C 1
ATOM 816 O O . PRO A 1 107 ? 16.138 4.506 -12.159 1.00 64.75 107 PRO A O 1
ATOM 819 N N . ASP A 1 108 ? 15.572 5.836 -10.436 1.00 75.56 108 ASP A N 1
ATOM 820 C CA . ASP A 1 108 ? 16.270 5.058 -9.408 1.00 75.56 108 ASP A CA 1
ATOM 821 C C . ASP A 1 108 ? 15.619 3.674 -9.222 1.00 75.56 108 ASP A C 1
ATOM 823 O O . ASP A 1 108 ? 16.299 2.650 -9.253 1.00 75.56 108 ASP A O 1
ATOM 827 N N . LEU A 1 109 ? 14.279 3.615 -9.193 1.00 78.25 109 LEU A N 1
ATOM 828 C CA . LEU A 1 109 ? 13.510 2.372 -9.038 1.00 78.25 109 LEU A CA 1
ATOM 829 C C . LEU A 1 109 ? 13.797 1.320 -10.117 1.00 78.25 109 LEU A C 1
ATOM 831 O O . LEU A 1 109 ? 13.827 0.129 -9.806 1.00 78.25 109 LEU A O 1
ATOM 835 N N . LYS A 1 110 ? 14.028 1.719 -11.376 1.00 79.44 110 LYS A N 1
ATOM 836 C CA . LYS A 1 110 ? 14.343 0.763 -12.458 1.00 79.44 110 LYS A CA 1
ATOM 837 C C . LYS A 1 110 ? 15.683 0.056 -12.269 1.00 79.44 110 LYS A C 1
ATOM 839 O O . LYS A 1 110 ? 15.858 -1.043 -12.790 1.00 79.44 110 LYS A O 1
ATOM 844 N N . SER A 1 111 ? 16.608 0.676 -11.542 1.00 83.62 111 SER A N 1
ATOM 845 C CA . SER A 1 111 ? 17.948 0.135 -11.300 1.00 83.62 111 SER A CA 1
ATOM 846 C C . SER A 1 111 ? 18.021 -0.721 -10.031 1.00 83.62 111 SER A C 1
ATOM 848 O O . SER A 1 111 ? 19.037 -1.372 -9.797 1.00 83.62 111 SER A O 1
ATOM 850 N N . LEU A 1 112 ? 16.960 -0.724 -9.218 1.00 85.44 112 LEU A N 1
ATOM 851 C CA . LEU A 1 112 ? 16.893 -1.416 -7.935 1.00 85.44 112 LEU A CA 1
ATOM 852 C C . LEU A 1 112 ? 16.272 -2.817 -8.054 1.00 85.44 112 LEU A C 1
ATOM 854 O O . LEU A 1 112 ? 15.371 -3.079 -8.862 1.00 85.44 112 LEU A O 1
ATOM 858 N N . ASP A 1 113 ? 16.726 -3.715 -7.180 1.00 86.50 113 ASP A N 1
ATOM 859 C CA . ASP A 1 113 ? 16.083 -5.004 -6.922 1.00 86.50 113 ASP A CA 1
ATOM 860 C C . ASP A 1 113 ? 14.661 -4.831 -6.366 1.00 86.50 113 ASP A C 1
ATOM 862 O O . ASP A 1 113 ? 14.342 -3.816 -5.742 1.00 86.50 113 ASP A O 1
ATOM 866 N N . ASP A 1 114 ? 13.812 -5.848 -6.559 1.00 85.25 114 ASP A N 1
ATOM 867 C CA . ASP A 1 114 ? 12.384 -5.822 -6.198 1.00 85.25 114 ASP A CA 1
ATOM 868 C C . ASP A 1 114 ? 12.174 -5.455 -4.721 1.00 85.25 114 ASP A C 1
ATOM 870 O O . ASP A 1 114 ? 11.389 -4.566 -4.391 1.00 85.25 114 ASP A O 1
ATOM 874 N N . ALA A 1 115 ? 12.936 -6.102 -3.836 1.00 86.81 115 ALA A N 1
ATOM 875 C CA . ALA A 1 115 ? 12.877 -5.878 -2.398 1.00 86.81 115 ALA A CA 1
ATOM 876 C C . ALA A 1 115 ? 13.279 -4.447 -2.004 1.00 86.81 115 ALA A C 1
ATOM 878 O O . ALA A 1 115 ? 12.615 -3.827 -1.172 1.00 86.81 115 ALA A O 1
ATOM 879 N N . THR A 1 116 ? 14.335 -3.900 -2.612 1.00 87.25 116 THR A N 1
ATOM 880 C CA . THR A 1 116 ? 14.803 -2.537 -2.320 1.00 87.25 116 THR A CA 1
ATOM 881 C C . THR A 1 116 ? 13.831 -1.503 -2.875 1.00 87.25 116 THR A C 1
ATOM 883 O O . THR A 1 116 ? 13.489 -0.553 -2.178 1.00 87.25 116 THR A O 1
ATOM 886 N N . ALA A 1 117 ? 13.316 -1.714 -4.089 1.00 87.25 117 ALA A N 1
ATOM 887 C CA . ALA A 1 117 ? 12.292 -0.866 -4.688 1.00 87.25 117 ALA A CA 1
ATOM 888 C C . ALA A 1 117 ? 11.021 -0.823 -3.825 1.00 87.25 117 ALA A C 1
ATOM 890 O O . ALA A 1 117 ? 10.497 0.258 -3.549 1.00 87.25 117 ALA A O 1
ATOM 891 N N . LEU A 1 118 ? 10.565 -1.983 -3.339 1.00 87.12 118 LEU A N 1
ATOM 892 C CA . LEU A 1 118 ? 9.438 -2.074 -2.416 1.00 87.12 118 LEU A CA 1
ATOM 893 C C . LEU A 1 118 ? 9.706 -1.288 -1.130 1.00 87.12 118 LEU A C 1
ATOM 895 O O . LEU A 1 118 ? 8.872 -0.475 -0.736 1.00 87.12 118 LEU A O 1
ATOM 899 N N . GLN A 1 119 ? 10.864 -1.485 -0.495 1.00 85.62 119 GLN A N 1
ATOM 900 C CA . GLN A 1 119 ? 11.215 -0.753 0.724 1.00 85.62 119 GLN A CA 1
ATOM 901 C C . GLN A 1 119 ? 11.280 0.758 0.496 1.00 85.62 119 GLN A C 1
ATOM 903 O O . GLN A 1 119 ? 10.756 1.504 1.316 1.00 85.62 119 GLN A O 1
ATOM 908 N N . THR A 1 120 ? 11.835 1.221 -0.626 1.00 85.69 120 THR A N 1
ATOM 909 C CA . THR A 1 120 ? 11.874 2.649 -0.976 1.00 85.69 120 THR A CA 1
ATOM 910 C C . THR A 1 120 ? 10.469 3.237 -1.126 1.00 85.69 120 THR A C 1
ATOM 912 O O . THR A 1 120 ? 10.195 4.330 -0.622 1.00 85.69 120 THR A O 1
ATOM 915 N N . VAL A 1 121 ? 9.551 2.514 -1.779 1.00 84.88 121 VAL A N 1
ATOM 916 C CA . VAL A 1 121 ? 8.153 2.950 -1.940 1.00 84.88 121 VAL A CA 1
ATOM 917 C C . VAL A 1 121 ? 7.423 2.960 -0.596 1.00 84.88 121 VAL A C 1
ATOM 919 O O . VAL A 1 121 ? 6.766 3.947 -0.273 1.00 84.88 121 VAL A O 1
ATOM 922 N N . LEU A 1 122 ? 7.571 1.905 0.212 1.00 84.94 122 LEU A N 1
ATOM 923 C CA . LEU A 1 122 ? 6.949 1.811 1.537 1.00 84.94 122 LEU A CA 1
ATOM 924 C C . LEU A 1 122 ? 7.493 2.863 2.512 1.00 84.94 122 LEU A C 1
ATOM 926 O O . LEU A 1 122 ? 6.716 3.457 3.255 1.00 84.94 122 LEU A O 1
ATOM 930 N N . ALA A 1 123 ? 8.798 3.143 2.475 1.00 82.88 123 ALA A N 1
ATOM 931 C CA . ALA A 1 123 ? 9.409 4.214 3.255 1.00 82.88 123 ALA A CA 1
ATOM 932 C C . ALA A 1 123 ? 8.864 5.579 2.822 1.00 82.88 123 ALA A C 1
ATOM 934 O O . ALA A 1 123 ? 8.500 6.396 3.655 1.00 82.88 123 ALA A O 1
ATOM 935 N N . SER A 1 124 ? 8.709 5.820 1.520 1.00 78.31 124 SER A N 1
ATOM 936 C CA . SER A 1 124 ? 8.141 7.083 1.022 1.00 78.31 124 SER A CA 1
ATOM 937 C C . SER A 1 124 ? 6.674 7.279 1.418 1.00 78.31 124 SER A C 1
ATOM 939 O O . SER A 1 124 ? 6.200 8.411 1.498 1.00 78.31 124 SER A O 1
ATOM 941 N N . LEU A 1 125 ? 5.961 6.181 1.676 1.00 77.06 125 LEU A N 1
ATOM 942 C CA . LEU A 1 125 ? 4.551 6.171 2.035 1.00 77.06 125 LEU A CA 1
ATOM 943 C C . LEU A 1 125 ? 4.258 6.555 3.487 1.00 77.06 125 LEU A C 1
ATOM 945 O O . LEU A 1 125 ? 3.073 6.596 3.782 1.00 77.06 125 LEU A O 1
ATOM 949 N N . HIS A 1 126 ? 5.264 6.833 4.343 1.00 67.06 126 HIS A N 1
ATOM 950 C CA . HIS A 1 126 ? 5.182 7.272 5.759 1.00 67.06 126 HIS A CA 1
ATOM 951 C C . HIS A 1 126 ? 3.760 7.614 6.265 1.00 67.06 126 HIS A C 1
ATOM 953 O O . HIS A 1 126 ? 3.411 8.767 6.519 1.00 67.06 126 HIS A O 1
ATOM 959 N N . LEU A 1 127 ? 2.924 6.586 6.422 1.00 65.25 127 LEU A N 1
ATOM 960 C CA . LEU A 1 127 ? 1.589 6.715 7.001 1.00 65.25 127 LEU A CA 1
ATOM 961 C C . LEU A 1 127 ? 1.681 6.706 8.536 1.00 65.25 127 LEU A C 1
ATOM 963 O O . LEU A 1 127 ? 0.757 7.122 9.229 1.00 65.25 127 LEU A O 1
ATOM 967 N N . ASP A 1 128 ? 2.830 6.265 9.048 1.00 55.56 128 ASP A N 1
ATOM 968 C CA . ASP A 1 128 ? 3.288 6.444 10.414 1.00 55.56 128 ASP A CA 1
ATOM 969 C C . ASP A 1 128 ? 4.059 7.765 10.503 1.00 55.56 128 ASP A C 1
ATOM 971 O O . ASP A 1 128 ? 5.246 7.850 10.178 1.00 55.56 128 ASP A O 1
ATOM 975 N N . ALA A 1 129 ? 3.367 8.816 10.943 1.00 48.34 129 ALA A N 1
ATOM 976 C CA . ALA A 1 129 ? 4.017 9.995 11.513 1.00 48.34 129 ALA A CA 1
ATOM 977 C C . ALA A 1 129 ? 4.500 9.740 12.957 1.00 48.34 129 ALA A C 1
ATOM 979 O O . ALA A 1 129 ? 5.126 10.610 13.557 1.00 48.34 129 ALA A O 1
ATOM 980 N N . GLU A 1 130 ? 4.269 8.543 13.503 1.00 42.94 130 GLU A N 1
ATOM 981 C CA . GLU A 1 130 ? 4.976 8.037 14.678 1.00 42.94 130 GLU A CA 1
ATOM 982 C C . GLU A 1 130 ? 6.217 7.284 14.205 1.00 42.94 130 GLU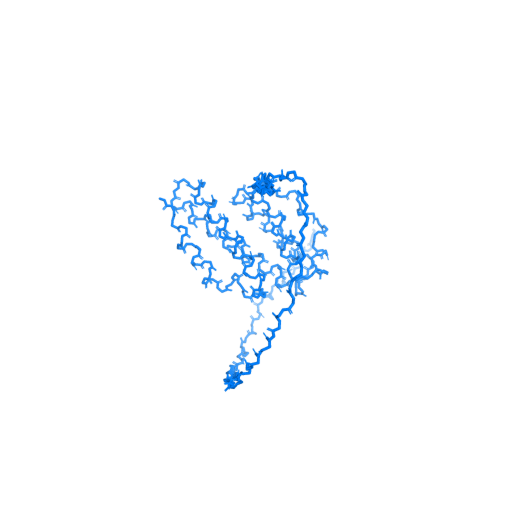 A C 1
ATOM 984 O O . GLU A 1 130 ? 6.310 6.063 14.157 1.00 42.94 130 GLU A O 1
ATOM 989 N N . GLN A 1 131 ? 7.182 8.100 13.791 1.00 40.84 131 GLN A N 1
ATOM 990 C CA . GLN A 1 131 ? 8.603 7.837 13.916 1.00 40.84 131 GLN A CA 1
ATOM 991 C C . GLN A 1 131 ? 8.870 6.839 15.048 1.00 40.84 131 GLN A C 1
ATOM 993 O O . GLN A 1 131 ? 8.466 7.084 16.182 1.00 40.84 131 GLN A O 1
ATOM 998 N N . GLU A 1 132 ? 9.574 5.754 14.725 1.00 43.66 132 GLU A N 1
ATOM 999 C CA . GLU A 1 132 ? 10.268 4.866 15.653 1.00 43.66 132 GLU A CA 1
ATOM 1000 C C . GLU A 1 132 ? 10.933 5.647 16.802 1.00 43.66 132 GLU A C 1
ATOM 1002 O O . GLU A 1 132 ? 12.122 5.961 16.780 1.00 43.66 132 GLU A O 1
ATOM 1007 N N . ALA A 1 133 ? 10.163 5.937 17.844 1.00 43.81 133 ALA A N 1
ATOM 1008 C CA . ALA A 1 133 ? 10.656 6.253 19.170 1.00 43.81 133 ALA A CA 1
ATOM 1009 C C . ALA A 1 133 ? 10.841 4.963 19.993 1.00 43.81 133 ALA A C 1
ATOM 1011 O O . ALA A 1 133 ? 11.100 5.043 21.188 1.00 43.81 133 ALA A O 1
ATOM 1012 N N . GLU A 1 134 ? 10.742 3.782 19.362 1.00 44.50 134 GLU A N 1
ATOM 1013 C CA . GLU A 1 134 ? 10.918 2.474 20.010 1.00 44.50 134 GLU A CA 1
ATOM 1014 C C . GLU A 1 134 ? 11.945 1.540 19.345 1.00 44.50 134 GLU A C 1
ATOM 1016 O O . GLU A 1 134 ? 12.105 0.402 19.776 1.00 44.50 134 GLU A O 1
ATOM 1021 N N . SER A 1 135 ? 12.771 2.019 18.407 1.00 45.72 135 SER A N 1
ATOM 1022 C CA . SER A 1 135 ? 14.030 1.325 18.065 1.00 45.72 135 SER A CA 1
ATOM 1023 C C . SER A 1 135 ? 15.158 1.694 19.043 1.00 45.72 135 SER A C 1
ATOM 1025 O O . SER A 1 135 ? 16.247 2.105 18.648 1.00 45.72 135 SER A O 1
ATOM 1027 N N . SER A 1 136 ? 14.876 1.593 20.348 1.00 46.75 136 SER A N 1
ATOM 1028 C CA . SER A 1 136 ? 15.805 1.384 21.478 1.00 46.75 136 SER A CA 1
ATOM 1029 C C . SER A 1 136 ? 14.992 1.398 22.782 1.00 46.75 136 SER A C 1
ATOM 1031 O O . SER A 1 136 ? 14.215 2.327 22.975 1.00 46.75 136 SER A O 1
ATOM 1033 N N . PRO A 1 137 ? 15.177 0.440 23.708 1.00 44.25 137 PRO A N 1
ATOM 1034 C CA . PRO A 1 137 ? 16.487 -0.066 24.088 1.00 44.25 137 PRO A CA 1
ATOM 1035 C C . PRO A 1 137 ? 16.582 -1.595 24.049 1.00 44.25 137 PRO A C 1
ATOM 1037 O O . PRO A 1 137 ? 15.656 -2.312 24.411 1.00 44.25 137 PRO A O 1
ATOM 1040 N N . THR A 1 138 ? 17.770 -2.096 23.718 1.00 46.66 138 THR A N 1
ATOM 1041 C CA . THR A 1 138 ? 18.273 -3.362 24.260 1.00 46.66 138 THR A CA 1
ATOM 1042 C C . THR A 1 138 ? 17.880 -3.468 25.742 1.00 46.66 138 THR A C 1
ATOM 1044 O O . THR A 1 138 ? 18.385 -2.671 26.542 1.00 46.66 138 THR A O 1
ATOM 1047 N N . PRO A 1 139 ? 17.004 -4.406 26.150 1.00 49.06 139 PRO A N 1
ATOM 1048 C CA . PRO A 1 139 ? 16.843 -4.707 27.559 1.00 49.06 139 PRO A CA 1
ATOM 1049 C C . PRO A 1 139 ? 18.182 -5.236 28.070 1.00 49.06 139 PRO A C 1
ATOM 1051 O O . PRO A 1 139 ? 18.737 -6.212 27.565 1.00 49.06 139 PRO A O 1
ATOM 1054 N N . ALA A 1 140 ? 18.722 -4.516 29.047 1.00 49.97 140 ALA A N 1
ATOM 1055 C CA . ALA A 1 140 ? 19.896 -4.892 29.805 1.00 49.97 140 ALA A CA 1
ATOM 1056 C C . ALA A 1 140 ? 19.808 -6.354 30.279 1.00 49.97 140 ALA A C 1
ATOM 1058 O O . ALA A 1 140 ? 18.771 -6.746 30.820 1.00 49.97 140 ALA A O 1
ATOM 1059 N N . PRO A 1 141 ? 20.897 -7.135 30.210 1.00 60.50 141 PRO A N 1
ATOM 1060 C CA . PRO A 1 141 ? 21.111 -8.184 31.186 1.00 60.50 141 PRO A CA 1
ATOM 1061 C C . PRO A 1 141 ? 21.648 -7.549 32.484 1.00 60.50 141 PRO A C 1
ATOM 1063 O O . PRO A 1 141 ? 22.771 -7.046 32.508 1.00 60.50 141 PRO A O 1
ATOM 1066 N N . PRO A 1 142 ? 20.900 -7.580 33.596 1.00 63.72 142 PRO A N 1
ATOM 1067 C CA . PRO A 1 142 ? 21.489 -7.831 34.902 1.00 63.72 142 PRO A CA 1
ATOM 1068 C C . PRO A 1 142 ? 21.005 -9.221 35.352 1.00 63.72 142 PRO A C 1
ATOM 1070 O O . PRO A 1 142 ? 19.825 -9.517 35.162 1.00 63.72 142 PRO A O 1
ATOM 1073 N N . PRO A 1 143 ? 21.843 -10.091 35.947 1.00 57.34 143 PRO A N 1
ATOM 1074 C CA . PRO A 1 143 ? 22.920 -9.740 36.874 1.00 57.34 143 PRO A CA 1
ATOM 1075 C C . PRO A 1 143 ? 24.199 -10.589 36.706 1.00 57.34 143 PRO A C 1
ATOM 1077 O O . PRO A 1 143 ? 24.132 -11.808 36.659 1.00 57.34 143 PRO A O 1
ATOM 1080 N N . GLU A 1 144 ? 25.384 -9.994 36.802 1.00 47.28 144 GLU A N 1
ATOM 1081 C CA . GLU A 1 144 ? 26.520 -10.749 37.345 1.00 47.28 144 GLU A CA 1
ATOM 1082 C C . GLU A 1 144 ? 27.304 -9.850 38.291 1.00 47.28 144 GLU A C 1
ATOM 1084 O O . GLU A 1 144 ? 28.164 -9.054 37.918 1.00 47.28 144 GLU A O 1
ATOM 1089 N N . ALA A 1 145 ? 26.908 -9.941 39.561 1.00 51.00 145 ALA A N 1
ATOM 1090 C CA . ALA A 1 145 ? 27.717 -9.497 40.672 1.00 51.00 145 ALA A CA 1
ATOM 1091 C C . ALA A 1 145 ? 29.051 -10.240 40.590 1.00 51.00 145 ALA A C 1
ATOM 1093 O O . ALA A 1 145 ? 29.095 -11.445 40.812 1.00 51.00 145 ALA A O 1
ATOM 1094 N N . THR A 1 146 ? 30.114 -9.512 40.263 1.00 53.09 146 THR A N 1
ATOM 1095 C CA . THR A 1 146 ? 31.502 -9.951 40.363 1.00 53.09 146 THR A CA 1
ATOM 1096 C C . THR A 1 146 ? 31.754 -10.530 41.763 1.00 53.09 146 THR A C 1
ATOM 1098 O O . THR A 1 146 ? 31.752 -9.770 42.737 1.00 53.09 146 THR A O 1
ATOM 1101 N N . PRO A 1 147 ? 31.986 -11.844 41.920 1.00 66.00 147 PRO A N 1
ATOM 1102 C CA . PRO A 1 147 ? 32.584 -12.368 43.134 1.00 66.00 147 PRO A CA 1
ATOM 1103 C C . PRO A 1 147 ? 34.073 -11.977 43.139 1.00 66.00 147 PRO A C 1
ATOM 1105 O O . PRO A 1 147 ? 34.722 -12.020 42.089 1.00 66.00 147 PRO A O 1
ATOM 1108 N N . PRO A 1 148 ? 34.639 -11.573 44.286 1.00 62.44 148 PRO A N 1
ATOM 1109 C CA . PRO A 1 148 ? 36.060 -11.281 44.398 1.00 62.44 148 PRO A CA 1
ATOM 1110 C C . PRO A 1 148 ? 36.910 -12.536 44.152 1.00 62.44 148 PRO A C 1
ATOM 1112 O O . PRO A 1 148 ? 36.514 -13.662 44.438 1.00 62.44 148 PRO A O 1
ATOM 1115 N N . ALA A 1 149 ? 38.094 -12.288 43.605 1.00 55.12 149 ALA A N 1
ATOM 1116 C CA . ALA A 1 149 ? 39.059 -13.257 43.116 1.00 55.12 149 ALA A CA 1
ATOM 1117 C C . ALA A 1 149 ? 39.585 -14.292 44.141 1.00 55.12 149 ALA A C 1
ATOM 1119 O O . ALA A 1 149 ? 39.864 -13.951 45.290 1.00 55.12 149 ALA A O 1
ATOM 1120 N N . ALA A 1 150 ? 39.899 -15.474 43.574 1.00 60.06 150 ALA A N 1
ATOM 1121 C CA . ALA A 1 150 ? 40.941 -16.468 43.918 1.00 60.06 150 ALA A CA 1
ATOM 1122 C C . ALA A 1 150 ? 40.667 -17.508 45.037 1.00 60.06 150 ALA A C 1
ATOM 1124 O O . ALA A 1 150 ? 39.941 -17.189 45.977 1.00 60.06 150 ALA A O 1
ATOM 1125 N N . PRO A 1 151 ? 41.307 -18.714 45.030 1.00 56.75 151 PRO A N 1
ATOM 1126 C CA . PRO A 1 151 ? 42.224 -19.341 44.048 1.00 56.75 151 PRO A CA 1
ATOM 1127 C C . PRO A 1 151 ? 41.821 -20.770 43.561 1.00 56.75 151 PRO A C 1
ATOM 1129 O O . PRO A 1 151 ? 40.941 -21.416 44.123 1.00 56.75 151 PRO A O 1
ATOM 1132 N N . GLU A 1 152 ? 42.515 -21.255 42.518 1.00 55.72 152 GLU A N 1
ATOM 1133 C CA . GLU A 1 152 ? 42.529 -22.634 41.963 1.00 55.72 152 GLU A CA 1
ATOM 1134 C C . GLU A 1 152 ? 42.827 -23.734 43.012 1.00 55.72 152 GLU A C 1
ATOM 1136 O O . GLU A 1 152 ? 43.437 -23.429 44.043 1.00 55.72 152 GLU A O 1
ATOM 1141 N N . PRO A 1 153 ? 42.444 -25.017 42.773 1.00 66.12 153 PRO A N 1
ATOM 1142 C CA . PRO A 1 153 ? 43.421 -26.026 42.287 1.00 66.12 153 PRO A CA 1
ATOM 1143 C C . PRO A 1 153 ? 42.755 -27.136 41.384 1.00 66.12 153 PRO A C 1
ATOM 1145 O O . PRO A 1 153 ? 41.617 -26.936 40.958 1.00 66.12 153 PRO A O 1
ATOM 1148 N N . PRO A 1 154 ? 43.409 -28.257 40.975 1.00 62.16 154 PRO A N 1
ATOM 1149 C CA . PRO A 1 154 ? 43.558 -28.624 39.560 1.00 62.16 154 PRO A CA 1
ATOM 1150 C C . PRO A 1 154 ? 42.861 -29.941 39.132 1.00 62.16 154 PRO A C 1
ATOM 1152 O O . PRO A 1 154 ? 42.488 -30.771 39.950 1.00 62.16 154 PRO A O 1
ATOM 1155 N N . ALA A 1 155 ? 42.780 -30.112 37.808 1.00 56.75 155 ALA A N 1
ATOM 1156 C CA . ALA A 1 155 ? 42.877 -31.347 37.012 1.00 56.75 155 ALA A CA 1
ATOM 1157 C C . ALA A 1 155 ? 42.235 -32.669 37.501 1.00 56.75 155 ALA A C 1
ATOM 1159 O O . ALA A 1 155 ? 42.743 -33.316 38.410 1.00 56.75 155 ALA A O 1
ATOM 1160 N N . ASP A 1 156 ? 41.297 -33.186 36.698 1.00 51.78 156 ASP A N 1
ATOM 1161 C CA . ASP A 1 156 ? 41.257 -34.613 36.338 1.00 51.78 156 ASP A CA 1
ATOM 1162 C C . ASP A 1 156 ? 40.757 -34.787 34.883 1.00 51.78 156 ASP A C 1
ATOM 1164 O O . ASP A 1 156 ? 39.692 -34.262 34.542 1.00 51.78 156 ASP A O 1
ATOM 1168 N N . PRO A 1 157 ? 41.517 -35.456 33.993 1.00 69.44 157 PRO A N 1
ATOM 1169 C CA . PRO A 1 157 ? 41.056 -35.866 32.675 1.00 69.44 157 PRO A CA 1
ATOM 1170 C C . PRO A 1 157 ? 40.676 -37.360 32.667 1.00 69.44 157 PRO A C 1
ATOM 1172 O O . PRO A 1 157 ? 41.540 -38.234 32.603 1.00 69.44 157 PRO A O 1
ATOM 1175 N N . SER A 1 158 ? 39.376 -37.654 32.625 1.00 54.78 158 SER A N 1
ATOM 1176 C CA . SER A 1 158 ? 38.821 -38.963 32.237 1.00 54.78 158 SER A CA 1
ATOM 1177 C C . SER A 1 158 ? 37.687 -38.714 31.239 1.00 54.78 158 SER A C 1
ATOM 1179 O O . SER A 1 158 ? 36.667 -38.146 31.602 1.00 54.78 158 SER A O 1
ATOM 1181 N N . ALA A 1 159 ? 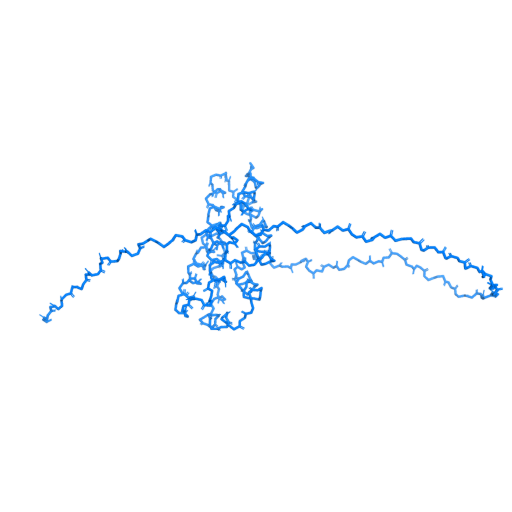37.910 -38.842 29.929 1.00 47.97 159 ALA A N 1
ATOM 1182 C CA . ALA A 1 159 ? 38.023 -40.081 29.148 1.00 47.97 159 ALA A CA 1
ATOM 1183 C C . ALA A 1 159 ? 36.667 -40.765 28.865 1.00 47.97 159 ALA A C 1
ATOM 1185 O O . ALA A 1 159 ? 35.829 -40.890 29.748 1.00 47.97 159 ALA A O 1
ATOM 1186 N N . ALA A 1 160 ? 36.567 -41.273 27.625 1.00 49.41 160 ALA A N 1
ATOM 1187 C CA . ALA A 1 160 ? 35.492 -42.042 26.971 1.00 49.41 160 ALA A CA 1
ATOM 1188 C C . ALA A 1 160 ? 34.354 -41.187 26.364 1.00 49.41 160 ALA A C 1
ATOM 1190 O O . ALA A 1 160 ? 33.575 -40.582 27.083 1.00 49.41 160 ALA A O 1
ATOM 1191 N N . ALA A 1 161 ? 34.270 -40.950 25.048 1.00 46.28 161 ALA A N 1
ATOM 1192 C CA . ALA A 1 161 ? 34.217 -41.860 23.888 1.00 46.28 161 ALA A CA 1
ATOM 1193 C C . ALA A 1 161 ? 32.978 -42.774 23.870 1.00 46.28 161 ALA A C 1
ATOM 1195 O O . ALA A 1 161 ? 32.886 -43.686 24.687 1.00 46.28 161 ALA A O 1
ATOM 1196 N N . SER A 1 162 ? 32.078 -42.531 22.909 1.00 51.47 162 SER A N 1
ATOM 1197 C CA . SER A 1 162 ? 31.289 -43.479 22.079 1.00 51.47 162 SER A CA 1
ATOM 1198 C C . SER A 1 162 ? 30.157 -42.662 21.428 1.00 51.47 162 SER A C 1
ATOM 1200 O O . SER A 1 162 ? 29.433 -41.980 22.143 1.00 51.47 162 SER A O 1
ATOM 1202 N N . ASP A 1 163 ? 30.102 -42.451 20.112 1.00 45.28 163 ASP A N 1
ATOM 1203 C CA . ASP A 1 163 ? 29.941 -43.410 18.999 1.00 45.28 163 ASP A CA 1
ATOM 1204 C C . ASP A 1 163 ? 28.497 -43.937 18.862 1.00 45.28 163 ASP A C 1
ATOM 1206 O O . ASP A 1 163 ? 27.898 -44.340 19.859 1.00 45.28 163 ASP A O 1
ATOM 1210 N N . SER A 1 164 ? 28.002 -43.946 17.614 1.00 54.41 164 SER A N 1
ATOM 1211 C CA . SER A 1 164 ? 26.675 -44.325 17.059 1.00 54.41 164 SER A CA 1
ATOM 1212 C C . SER A 1 164 ? 25.931 -43.097 16.504 1.00 54.41 164 SER A C 1
ATOM 1214 O O . SER A 1 164 ? 25.403 -42.292 17.265 1.00 54.41 164 SER A O 1
ATOM 1216 N N . ASP A 1 165 ? 25.996 -42.765 15.209 1.00 48.72 165 ASP A N 1
ATOM 1217 C CA . ASP A 1 165 ? 25.626 -43.569 14.024 1.00 48.72 165 ASP A CA 1
ATOM 1218 C C . ASP A 1 165 ? 24.171 -44.049 14.121 1.00 48.72 165 ASP A C 1
ATOM 1220 O O . ASP A 1 165 ? 23.880 -44.929 14.922 1.00 48.72 165 ASP A O 1
ATOM 1224 N N . ASP A 1 166 ? 23.256 -43.437 13.360 1.00 53.81 166 ASP A N 1
ATOM 1225 C CA . ASP A 1 166 ? 22.311 -44.208 12.543 1.00 53.81 166 ASP A CA 1
ATOM 1226 C C . ASP A 1 166 ? 21.570 -43.316 11.535 1.00 53.81 166 ASP A C 1
ATOM 1228 O O . ASP A 1 166 ? 21.237 -42.152 11.768 1.00 53.81 166 ASP A O 1
ATOM 1232 N N . ALA A 1 167 ? 21.374 -43.913 10.371 1.00 45.69 167 ALA A N 1
ATOM 1233 C CA . ALA A 1 167 ? 21.005 -43.333 9.105 1.00 45.69 167 ALA A CA 1
ATOM 1234 C C . ALA A 1 167 ? 19.509 -43.020 8.955 1.00 45.69 167 ALA A C 1
ATOM 1236 O O . ALA A 1 167 ? 18.628 -43.682 9.493 1.00 45.69 167 ALA A O 1
ATOM 1237 N N . GLY A 1 168 ? 19.219 -42.090 8.046 1.00 45.94 168 GLY A N 1
ATOM 1238 C CA . GLY A 1 168 ? 17.912 -42.020 7.404 1.00 45.94 168 GLY A CA 1
ATOM 1239 C C . GLY A 1 168 ? 17.895 -41.078 6.204 1.00 45.94 168 GLY A C 1
ATOM 1240 O O . GLY A 1 168 ? 17.581 -39.902 6.370 1.00 45.94 168 GLY A O 1
ATOM 1241 N N . PRO A 1 169 ? 18.214 -41.545 4.984 1.00 63.03 169 PRO A N 1
ATOM 1242 C CA . PRO A 1 169 ? 17.849 -40.845 3.765 1.00 63.03 169 PRO A CA 1
ATOM 1243 C C . PRO A 1 169 ? 16.461 -41.295 3.274 1.00 63.03 169 PRO A C 1
ATOM 1245 O O . PRO A 1 169 ? 15.948 -42.336 3.674 1.00 63.03 169 PRO A O 1
ATOM 1248 N N . VAL A 1 170 ? 15.956 -40.562 2.276 1.00 54.81 170 VAL A N 1
ATOM 1249 C CA . VAL A 1 170 ? 14.920 -40.958 1.299 1.00 54.81 170 VAL A CA 1
ATOM 1250 C C . VAL A 1 170 ? 13.488 -40.491 1.606 1.00 54.81 170 VAL A C 1
ATOM 1252 O O . VAL A 1 170 ? 12.716 -41.176 2.261 1.00 54.81 170 VAL A O 1
ATOM 1255 N N . TYR A 1 171 ? 13.085 -39.398 0.945 1.00 55.12 171 TYR A N 1
ATOM 1256 C CA . TYR A 1 171 ? 11.769 -39.320 0.294 1.00 55.12 171 TYR A CA 1
ATOM 1257 C C . TYR A 1 171 ? 11.883 -38.655 -1.093 1.00 55.12 171 TYR A C 1
ATOM 1259 O O . TYR A 1 171 ? 12.045 -37.440 -1.191 1.00 55.12 171 TYR A O 1
ATOM 1267 N N . PRO A 1 172 ? 11.799 -39.432 -2.189 1.00 57.59 172 PRO A N 1
ATOM 1268 C CA . PRO A 1 172 ? 11.570 -38.926 -3.531 1.00 57.59 172 PRO A CA 1
ATOM 1269 C C . PRO A 1 172 ? 10.058 -38.821 -3.769 1.00 57.59 172 PRO A C 1
ATOM 1271 O O . PRO A 1 172 ? 9.376 -39.820 -3.976 1.00 57.59 172 PRO A O 1
ATOM 1274 N N . GLY A 1 173 ? 9.532 -37.598 -3.750 1.00 53.47 173 GLY A N 1
ATOM 1275 C CA . GLY A 1 173 ? 8.123 -37.296 -4.023 1.00 53.47 173 GLY A CA 1
ATOM 1276 C C . GLY A 1 173 ? 7.988 -36.220 -5.091 1.00 53.47 173 GLY A C 1
ATOM 1277 O O . GLY A 1 173 ? 7.562 -35.108 -4.814 1.00 53.47 173 GLY A O 1
ATOM 1278 N N . ARG A 1 174 ? 8.424 -36.543 -6.310 1.00 49.06 174 ARG A N 1
ATOM 1279 C CA . ARG A 1 174 ? 8.353 -35.698 -7.507 1.00 49.06 174 ARG A CA 1
ATOM 1280 C C . ARG A 1 174 ? 6.959 -35.831 -8.127 1.00 49.06 174 ARG A C 1
ATOM 1282 O O . ARG A 1 174 ? 6.722 -36.775 -8.877 1.00 49.06 174 ARG A O 1
ATOM 1289 N N . THR A 1 175 ? 6.046 -34.908 -7.839 1.00 64.94 175 THR A N 1
ATOM 1290 C CA . THR A 1 175 ? 4.788 -34.767 -8.592 1.00 64.94 175 THR A CA 1
ATOM 1291 C C . THR A 1 175 ? 4.995 -33.824 -9.788 1.00 64.94 175 THR A C 1
ATOM 1293 O O . THR A 1 175 ? 5.626 -32.777 -9.640 1.00 64.94 175 THR A O 1
ATOM 1296 N N . PRO A 1 176 ? 4.540 -34.199 -10.997 1.00 61.12 176 PRO A N 1
ATOM 1297 C CA . PRO A 1 176 ? 4.801 -33.456 -12.226 1.00 61.12 176 PRO A CA 1
ATOM 1298 C C . PRO A 1 176 ? 3.944 -32.191 -12.376 1.00 61.12 176 PRO A C 1
ATOM 1300 O O . PRO A 1 176 ? 2.791 -32.145 -11.952 1.00 61.12 176 PRO A O 1
ATOM 1303 N N . LEU A 1 177 ? 4.533 -31.204 -13.062 1.00 53.72 177 LEU A N 1
ATOM 1304 C CA . LEU A 1 177 ? 3.886 -30.006 -13.590 1.00 53.72 177 LEU A CA 1
ATOM 1305 C C . LEU A 1 177 ? 2.623 -30.363 -14.387 1.00 53.72 177 LEU A C 1
ATOM 1307 O O . LEU A 1 177 ? 2.703 -31.063 -15.399 1.00 53.72 177 LEU A O 1
ATOM 1311 N N . ILE A 1 178 ? 1.483 -29.801 -13.989 1.00 65.50 178 ILE A N 1
ATOM 1312 C CA . ILE A 1 178 ? 0.313 -29.696 -14.860 1.00 65.50 178 ILE A CA 1
ATOM 1313 C C . ILE A 1 178 ? 0.505 -28.439 -15.711 1.00 65.50 178 ILE A C 1
ATOM 1315 O O . ILE A 1 178 ? 0.387 -27.309 -15.247 1.00 65.50 178 ILE A O 1
ATOM 1319 N N . LEU A 1 179 ? 0.868 -28.678 -16.967 1.00 60.41 179 LEU A N 1
ATOM 1320 C CA . LEU A 1 179 ? 0.981 -27.696 -18.034 1.00 60.41 179 LEU A CA 1
ATOM 1321 C C . LEU A 1 179 ? -0.441 -27.310 -18.483 1.00 60.41 179 LEU A C 1
ATOM 1323 O O . LEU A 1 179 ? -1.074 -28.061 -19.225 1.00 60.41 179 LEU A O 1
ATOM 1327 N N . TRP A 1 180 ? -0.971 -26.173 -18.029 1.00 65.00 180 TRP A N 1
ATOM 1328 C CA . TRP A 1 180 ? -2.207 -25.632 -18.603 1.00 65.00 180 TRP A CA 1
ATOM 1329 C C . TRP A 1 180 ? -1.907 -24.928 -19.938 1.00 65.00 180 TRP A C 1
ATOM 1331 O O . TRP A 1 180 ? -0.998 -24.095 -19.999 1.00 65.00 180 TRP A O 1
ATOM 1341 N N . PRO A 1 181 ? -2.647 -25.237 -21.019 1.00 67.81 181 PRO A N 1
ATOM 1342 C CA . PRO A 1 181 ? -2.502 -24.541 -22.285 1.00 67.81 181 PRO A CA 1
ATOM 1343 C C . PRO A 1 181 ? -3.015 -23.100 -22.192 1.00 67.81 181 PRO A C 1
ATOM 1345 O O . PRO A 1 181 ? -4.135 -22.821 -21.773 1.00 67.81 181 PRO A O 1
ATOM 1348 N N . ARG A 1 182 ? -2.142 -22.202 -22.645 1.00 51.47 182 ARG A N 1
ATOM 1349 C CA . ARG A 1 182 ? -2.358 -20.789 -22.941 1.00 51.47 182 ARG A CA 1
ATOM 1350 C C . ARG A 1 182 ? -3.437 -20.655 -24.025 1.00 51.47 182 ARG A C 1
ATOM 1352 O O . ARG A 1 182 ? -3.225 -21.122 -25.140 1.00 51.47 182 ARG A O 1
ATOM 1359 N N . SER A 1 183 ? -4.556 -20.003 -23.714 1.00 62.09 183 SER A N 1
ATOM 1360 C CA . SER A 1 183 ? -5.518 -19.540 -24.723 1.00 62.09 183 SER A CA 1
ATOM 1361 C C . SER A 1 183 ? -5.081 -18.174 -25.262 1.00 62.09 183 SER A C 1
ATOM 1363 O O . SER A 1 183 ? -5.020 -17.222 -24.485 1.00 62.09 183 SER A O 1
ATOM 1365 N N . PRO A 1 184 ? -4.784 -18.036 -26.565 1.00 65.38 184 PRO A N 1
ATOM 1366 C CA . PRO A 1 184 ? -4.768 -16.748 -27.243 1.00 65.38 184 PRO A CA 1
ATOM 1367 C C . PRO A 1 184 ? -6.175 -16.454 -27.780 1.00 65.38 184 PRO A C 1
ATOM 1369 O O . PRO A 1 184 ? -6.719 -17.241 -28.555 1.00 65.38 184 PRO A O 1
ATOM 1372 N N . SER A 1 185 ? -6.798 -15.348 -27.377 1.00 59.56 185 SER A N 1
ATOM 1373 C CA . SER A 1 185 ? -8.039 -14.883 -28.012 1.00 59.56 185 SER A CA 1
ATOM 1374 C C . SER A 1 185 ? -8.216 -13.374 -27.870 1.00 59.56 185 SER A C 1
ATOM 1376 O O . SER A 1 185 ? -8.414 -12.894 -26.760 1.00 59.56 185 SER A O 1
ATOM 1378 N N . GLY A 1 186 ? -8.176 -12.706 -29.033 1.00 56.75 186 GLY A N 1
ATOM 1379 C CA . GLY A 1 186 ? -8.698 -11.367 -29.349 1.00 56.75 186 GLY A CA 1
ATOM 1380 C C . GLY A 1 186 ? -7.882 -10.220 -28.759 1.00 56.75 186 GLY A C 1
ATOM 1381 O O . GLY A 1 186 ? -7.870 -10.049 -27.552 1.00 56.75 186 GLY A O 1
ATOM 1382 N N . GLU A 1 187 ? -7.151 -9.384 -29.496 1.00 54.41 187 GLU A N 1
ATOM 1383 C CA . GLU A 1 187 ? -7.394 -8.805 -30.827 1.00 54.41 187 GLU A CA 1
ATOM 1384 C C . GLU A 1 187 ? -8.840 -8.343 -31.022 1.00 54.41 187 GLU A C 1
ATOM 1386 O O . GLU A 1 187 ? -9.695 -9.071 -31.522 1.00 54.41 187 GLU A O 1
ATOM 1391 N N . SER A 1 188 ? -9.100 -7.118 -30.573 1.00 60.91 188 SER A N 1
ATOM 1392 C CA . SER A 1 188 ? -9.998 -6.155 -31.213 1.00 60.91 188 SER A CA 1
ATOM 1393 C C . SER A 1 188 ? -9.712 -4.794 -30.591 1.00 60.91 188 SER A C 1
ATOM 1395 O O . SER A 1 188 ? -10.233 -4.469 -29.528 1.00 60.91 188 SER A O 1
ATOM 1397 N N . ASP A 1 189 ? -8.862 -4.028 -31.267 1.00 57.81 189 ASP A N 1
ATOM 1398 C CA . ASP A 1 189 ? -8.757 -2.583 -31.101 1.00 57.81 189 ASP A CA 1
ATOM 1399 C C . ASP A 1 189 ? -9.434 -1.945 -32.324 1.00 57.81 189 ASP A C 1
ATOM 1401 O O . ASP A 1 189 ? -8.931 -2.085 -33.442 1.00 57.81 189 ASP A O 1
ATOM 1405 N N . PRO A 1 190 ? -10.637 -1.371 -32.160 1.00 62.09 190 PRO A N 1
ATOM 1406 C CA . PRO A 1 190 ? -11.191 -0.468 -33.152 1.00 62.09 190 PRO A CA 1
ATOM 1407 C C . PRO A 1 190 ? -11.605 0.840 -32.474 1.00 62.09 190 PRO A C 1
ATOM 1409 O O . PRO A 1 190 ? -12.768 1.016 -32.115 1.00 62.09 190 PRO A O 1
ATOM 1412 N N . ASN A 1 191 ? -10.641 1.732 -32.262 1.00 57.53 191 ASN A N 1
ATOM 1413 C CA . ASN A 1 191 ? -10.888 3.162 -32.064 1.00 57.53 191 ASN A CA 1
ATOM 1414 C C . ASN A 1 191 ? -9.569 3.909 -32.369 1.00 57.53 191 ASN A C 1
ATOM 1416 O O . ASN A 1 191 ? -8.873 4.379 -31.477 1.00 57.53 191 ASN A O 1
ATOM 1420 N N . ASP A 1 192 ? -9.033 3.870 -33.590 1.00 56.84 192 ASP A N 1
ATOM 1421 C CA . ASP A 1 192 ? -9.520 4.608 -34.770 1.00 56.84 192 ASP A CA 1
ATOM 1422 C C . ASP A 1 192 ? -10.613 5.646 -34.476 1.00 56.84 192 ASP A C 1
ATOM 1424 O O . ASP A 1 192 ? -11.775 5.477 -34.817 1.00 56.84 192 ASP A O 1
ATOM 1428 N N . GLU A 1 193 ? -10.227 6.744 -33.825 1.00 62.53 193 GLU A N 1
ATOM 1429 C CA . GLU A 1 193 ? -10.874 8.026 -34.095 1.00 62.53 193 GLU A CA 1
ATOM 1430 C C . GLU A 1 193 ? -9.811 9.129 -34.056 1.00 62.53 193 GLU A C 1
ATOM 1432 O O . GLU A 1 193 ? -9.428 9.660 -33.013 1.00 62.53 193 GLU A O 1
ATOM 1437 N N . THR A 1 194 ? -9.266 9.417 -35.235 1.00 64.50 194 THR A N 1
ATOM 1438 C CA . THR A 1 194 ? -8.605 10.686 -35.531 1.00 64.50 194 THR A CA 1
ATOM 1439 C C . THR A 1 194 ? -9.700 11.702 -35.846 1.00 64.50 194 THR A C 1
ATOM 1441 O O . THR A 1 194 ? -10.401 11.521 -36.841 1.00 64.50 194 THR A O 1
ATOM 1444 N N . PRO A 1 195 ? -9.849 12.796 -35.085 1.00 68.19 195 PRO A N 1
ATOM 1445 C CA . PRO A 1 195 ? -10.477 13.984 -35.626 1.00 68.19 195 PRO A CA 1
ATOM 1446 C C . PRO A 1 195 ? -9.436 14.815 -36.380 1.00 68.19 195 PRO A C 1
ATOM 1448 O O . PRO A 1 195 ? -8.509 15.402 -35.819 1.00 68.19 195 PRO A O 1
ATOM 1451 N N . ASP A 1 196 ? -9.636 14.771 -37.689 1.00 64.62 196 ASP A N 1
ATOM 1452 C CA . ASP A 1 196 ? -9.284 15.737 -38.718 1.00 64.62 196 ASP A CA 1
ATOM 1453 C C . ASP A 1 196 ? -9.285 17.200 -38.216 1.00 64.62 196 ASP A C 1
ATOM 1455 O O . ASP A 1 196 ? -10.241 17.679 -37.612 1.00 64.62 196 ASP A O 1
ATOM 1459 N N . ILE A 1 197 ? -8.152 17.870 -38.431 1.00 64.06 197 ILE A N 1
ATOM 1460 C CA . ILE A 1 197 ? -8.013 19.194 -39.055 1.00 64.06 197 ILE A CA 1
ATOM 1461 C C . ILE A 1 197 ? -9.285 20.072 -39.039 1.00 64.06 197 ILE A C 1
ATOM 1463 O O . ILE A 1 197 ? -10.207 19.838 -39.808 1.00 64.06 197 ILE A O 1
ATOM 1467 N N . GLU A 1 198 ? -9.258 21.210 -38.338 1.00 62.47 198 GLU A N 1
ATOM 1468 C CA . GLU A 1 198 ? -9.831 22.417 -38.943 1.00 62.47 198 GLU A CA 1
ATOM 1469 C C . GLU A 1 198 ? -9.016 23.666 -38.596 1.00 62.47 198 GLU A C 1
ATOM 1471 O O . GLU A 1 198 ? -8.744 24.013 -37.447 1.00 62.47 198 GLU A O 1
ATOM 1476 N N . GLU A 1 199 ? -8.566 24.264 -39.685 1.00 63.41 199 GLU A N 1
ATOM 1477 C CA . GLU A 1 199 ? -7.850 25.507 -39.873 1.00 63.41 199 GLU A CA 1
ATOM 1478 C C . GLU A 1 199 ? -8.807 26.684 -39.629 1.00 63.41 199 GLU A C 1
ATOM 1480 O O . GLU A 1 199 ? -9.881 26.716 -40.232 1.00 63.41 199 GLU A O 1
ATOM 1485 N N . GLN A 1 200 ? -8.428 27.643 -38.771 1.00 58.47 200 GLN A N 1
ATOM 1486 C CA . GLN A 1 200 ? -8.798 29.065 -38.882 1.00 58.47 200 GLN A CA 1
ATOM 1487 C C . GLN A 1 200 ? -8.024 29.953 -37.902 1.00 58.47 200 GLN A C 1
ATOM 1489 O O . GLN A 1 200 ? -7.979 29.628 -36.694 1.00 58.47 200 GLN A O 1
#

Secondary structure (DSSP, 8-state):
---HHHHHHHHHH-HHHHTTS-HHHHHHHHHHHHHHHHHHHHH-SSHHHHHHHHHHHHHHHHHHHHHHHTTTTS-HHHHHHHHHHHHHHHHHTT----TT--TTHHHHHHHS-HHHHHHHHHHHT----S--S-S-----------PPP-------------------------PPP--PPPPP----------------

Sequence (200 aa):
MPDTERVVQQLYEDVAVRADLRDTEAEALLRWAEKQVERLAATAPDDATFDEQAGRLRSLLKRVNRVVGARSLLDETEIQAAMAKLAEDAVALGAPPATSFSSQTAPDLKSLDDATALQTVLASLHLDAEQEAESSPTPAPPPEATPPAAPEPPADPSAAASDSDDAGPVYPGRTPLILWPRSPSGESDPNDETPDIEEQ

Foldseek 3Di:
DADLVVLLVVLVVPCLLPVLHDPVLSVVLSVLLSVLLVVLVVPPPDRVSSVVLSVLSSVLSSLLSCLLSCLLVDDLVRNLVSLVVSLVSLVVNVFDSQPPSPSVLSVVSNVDDSNVSSVSSSVSSCNPPPDPPPPDDDDDDDDDDDDDDDDDDDDDDDDDDDDDDDDDDDDDDDDDDDDDDDDDDDDDDPPPDDDDDDDD

pLDDT: mean 74.39, std 16.57, range [40.84, 94.06]

Radius of gyration: 28.05 Å; chains: 1; bounding box: 62×73×84 Å